Protein AF-A0AAD8TTK8-F1 (afdb_monomer)

Foldseek 3Di:
DVVLCVVCVVVVHDSVVVVVVVPPPDPPPPDPDADDQLDQLDDPVLLVVDDPVLVVVRVVSNVCSVVVNFWDWDWDDCVQVVDTDIQTHGSRQSSCVSVVNDHDLSNVQVVLVVVVVVCVVVVNPVDDGDRSVVVCCVVQPQVLQPDDLPDPSVLVVLVVLLVLQQVQADPVQWGAAQFQVRNSVDIDNDSVVSSVRCSVGTGHPPPRAPVSRDGDDPPPPPPPDDPPPVPPPVPPPDDDDDDDDDDDDDDDDDDDDDDDDPPVVVVVVLVVCLVPPPDPVSNVVSVVVVVQQCDAPGPPPVVRHGPVNVVVVVVVVCVVVVPDD

Solvent-accessible surface area (backbone atoms only — not comparable to full-atom values): 20186 Å² total; per-residue (Å²): 106,72,74,49,47,58,49,16,67,73,72,74,49,52,55,66,58,61,53,56,62,68,66,56,77,67,79,74,72,76,76,75,84,71,90,54,92,72,53,78,67,61,54,74,74,53,54,72,73,46,55,72,68,56,46,49,52,52,52,50,50,49,53,36,36,77,73,68,52,66,57,49,80,46,81,42,59,38,90,76,75,80,43,73,49,72,45,66,39,46,58,65,53,54,32,26,55,72,63,73,71,52,85,52,58,49,57,51,38,52,49,53,50,53,48,52,54,51,31,55,78,70,70,51,78,91,68,85,83,78,59,44,62,57,53,48,48,73,67,39,90,52,60,43,68,81,49,60,69,87,39,64,61,25,53,52,46,53,51,53,52,47,54,45,33,61,76,44,39,44,100,87,50,34,36,60,24,52,18,55,88,40,64,51,77,40,74,40,72,48,67,67,61,46,49,53,38,35,71,72,61,30,56,32,85,92,68,68,64,52,54,92,34,72,41,84,71,87,72,75,74,80,71,74,80,77,79,84,70,83,81,60,78,75,74,80,82,75,88,83,79,92,78,92,81,84,89,82,89,83,89,83,89,81,91,80,84,84,91,74,77,78,50,68,66,57,58,44,50,55,53,49,53,59,66,66,39,91,42,74,66,53,39,53,51,51,52,50,52,60,54,43,45,76,34,59,66,48,95,81,51,87,84,68,51,22,45,47,55,56,50,49,53,50,51,52,50,31,63,77,67,70,56,78,134

Secondary structure (DSSP, 8-state):
-HHHHHHHHHHTS-HHHHHHGGGS-------PPPP-TTS-SS-HHHHHHS-HHHHHHHHHHHHHHHTT--EEEEEEPHHHHTS-EEEEEEHHHHHHHHTTS---HHHHHHHHHHHHHHHHHTT--S-----HHHHHHHHSS-GGGGS-TTSHHHHHHHHHHHHHHHHT--TTS-EE--BTTTTT-SEES-HHHHHHHHHHH-BPTT--S-GGGTPPP------------TTSGGGSSS-------------------S-----HHHHHHHHHHHHH--SHHHHHHHHHHHHHHTSBSSTT-TT--BHHHHHHHHHHHHHHHT---

Sequence (325 aa):
MEAAAALADQVGCTVEELLSARDAVLPIADIAPKFVYGADLVSKEQLHKLPTHMRNLHQWYLDACKENTSYIVADIPEDYYFRKEEIHIEMNELWQLFNLDALDKSLMSCYCLLKIIECRSNKMFNVGFVDPDKVHHDTMSHPWMYGNRCAPAFREGVNSFLLVAEANKSKQGFMCCPCLKCKNEKDYSCSRDIKSHLLRFGFMSSYNVWTKHGEEGVMMEDGDEEEDNDDKYRSMFSECDDTAMEDNEEEGGEERAPDDPVDDDLRRAISDARRDCGTDKERLQFDKMLEDHHKLLYPGCEDGQRKLGSVLELLKWKAEAGVTD

Organism: Lolium multiflorum (NCBI:txid4521)

Radius of gyration: 27.76 Å; Cα contacts (8 Å, |Δi|>4): 246; chains: 1; bounding box: 73×67×56 Å

InterPro domains:
  IPR029480 Transposase-associated domain [PF13963] (144-215)
  IPR038765 Papain-like cysteine peptidase superfamily [SSF54001] (58-136)

pLDDT: mean 72.36, std 18.53, range [29.33, 96.06]

Mean predicted aligned error: 21.22 Å

Structure (mmCIF, N/CA/C/O backbone):
data_AF-A0AAD8TTK8-F1
#
_entry.id   AF-A0AAD8TTK8-F1
#
loop_
_atom_site.group_PDB
_atom_site.id
_atom_site.type_symbol
_atom_site.label_atom_id
_atom_site.label_alt_id
_atom_site.label_comp_id
_atom_site.label_asym_id
_atom_site.label_entity_id
_atom_site.label_seq_id
_atom_site.pdbx_PDB_ins_code
_atom_site.Cartn_x
_atom_site.Cartn_y
_atom_site.Cartn_z
_atom_site.occupancy
_atom_site.B_iso_or_equiv
_atom_site.auth_seq_id
_atom_site.auth_comp_id
_atom_site.auth_asym_id
_atom_site.auth_atom_id
_atom_site.pdbx_PDB_model_num
ATOM 1 N N . MET A 1 1 ? -43.936 -3.466 21.475 1.00 56.38 1 MET A N 1
ATOM 2 C CA . MET A 1 1 ? -44.618 -3.877 22.719 1.00 56.38 1 MET A CA 1
ATOM 3 C C . MET A 1 1 ? -45.247 -5.253 22.537 1.00 56.38 1 MET A C 1
ATOM 5 O O . MET A 1 1 ? -44.715 -6.182 23.115 1.00 56.38 1 MET A O 1
ATOM 9 N N . GLU A 1 2 ? -46.239 -5.442 21.655 1.00 59.81 2 GLU A N 1
ATOM 10 C CA . GLU A 1 2 ? -46.847 -6.772 21.398 1.00 59.81 2 GLU A CA 1
ATOM 11 C C . GLU A 1 2 ? -45.851 -7.853 20.943 1.00 59.81 2 GLU A C 1
ATOM 13 O O . GLU A 1 2 ? -45.833 -8.943 21.504 1.00 59.81 2 GLU A O 1
ATOM 18 N N . ALA A 1 3 ? -44.956 -7.541 19.999 1.00 63.38 3 ALA A N 1
ATOM 19 C CA . ALA A 1 3 ? -43.942 -8.501 19.543 1.00 63.38 3 ALA A CA 1
ATOM 20 C C . ALA A 1 3 ? -42.904 -8.860 20.628 1.00 63.38 3 ALA A C 1
ATOM 22 O O . ALA A 1 3 ? -42.373 -9.964 20.637 1.00 63.38 3 ALA A O 1
ATOM 23 N N . ALA A 1 4 ? -42.632 -7.934 21.555 1.00 56.56 4 ALA A N 1
ATOM 24 C CA . ALA A 1 4 ? -41.705 -8.160 22.663 1.00 56.56 4 ALA A CA 1
ATOM 25 C C . ALA A 1 4 ? -42.352 -9.010 23.768 1.00 56.56 4 ALA A C 1
ATOM 27 O O . ALA A 1 4 ? -41.686 -9.857 24.347 1.00 56.56 4 ALA A O 1
ATOM 28 N N . ALA A 1 5 ? -43.656 -8.829 24.005 1.00 69.88 5 ALA A N 1
ATOM 29 C CA . ALA A 1 5 ? -44.430 -9.641 24.940 1.00 69.88 5 ALA A CA 1
ATOM 30 C C . ALA A 1 5 ? -44.551 -11.100 24.478 1.00 69.88 5 ALA A C 1
ATOM 32 O O . ALA A 1 5 ? -44.356 -12.003 25.280 1.00 69.88 5 ALA A O 1
ATOM 33 N N . ALA A 1 6 ? -44.788 -11.335 23.183 1.00 72.50 6 ALA A N 1
ATOM 34 C CA . ALA A 1 6 ? -44.858 -12.689 22.633 1.00 72.50 6 ALA A CA 1
ATOM 35 C C . ALA A 1 6 ? -43.522 -13.449 22.738 1.00 72.50 6 ALA A C 1
ATOM 37 O O . ALA A 1 6 ? -43.514 -14.645 23.015 1.00 72.50 6 ALA A O 1
ATOM 38 N N . LEU A 1 7 ? -42.395 -12.754 22.540 1.00 68.69 7 LEU A N 1
ATOM 39 C CA . LEU A 1 7 ? -41.061 -13.341 22.673 1.00 68.69 7 LEU A CA 1
ATOM 40 C C . LEU A 1 7 ? -40.701 -13.610 24.145 1.00 68.69 7 LEU A C 1
ATOM 42 O O . LEU A 1 7 ? -40.117 -14.642 24.450 1.00 68.69 7 LEU A O 1
ATOM 46 N N . ALA A 1 8 ? -41.094 -12.716 25.055 1.00 73.62 8 ALA A N 1
ATOM 47 C CA . ALA A 1 8 ? -40.884 -12.869 26.495 1.00 73.62 8 ALA A CA 1
ATOM 48 C C . ALA A 1 8 ? -41.592 -14.109 27.057 1.00 73.62 8 ALA A C 1
ATOM 50 O O . ALA A 1 8 ? -40.981 -14.910 27.764 1.00 73.62 8 ALA A O 1
ATOM 51 N N . ASP A 1 9 ? -42.834 -14.335 26.628 1.00 75.19 9 ASP A N 1
ATOM 52 C CA . ASP A 1 9 ? -43.627 -15.509 27.006 1.00 75.19 9 ASP A CA 1
ATOM 53 C C . ASP A 1 9 ? -43.031 -16.818 26.451 1.00 75.19 9 ASP A C 1
ATOM 55 O O . ASP A 1 9 ? -43.100 -17.868 27.086 1.00 75.19 9 ASP A O 1
ATOM 59 N N . GLN A 1 10 ? -42.382 -16.757 25.282 1.00 74.00 10 GLN A N 1
ATOM 60 C CA . GLN A 1 10 ? -41.709 -17.902 24.660 1.00 74.00 10 GLN A CA 1
ATOM 61 C C . GLN A 1 10 ? -40.414 -18.308 25.374 1.00 74.00 10 GLN A C 1
ATOM 63 O O . GLN A 1 10 ? -40.071 -19.488 25.403 1.00 74.00 10 GLN A O 1
ATOM 68 N N . VAL A 1 11 ? -39.687 -17.329 25.913 1.00 73.62 11 VAL A N 1
ATOM 69 C CA . VAL A 1 11 ? -38.371 -17.517 26.546 1.00 73.62 11 VAL A CA 1
ATOM 70 C C . VAL A 1 11 ? -38.495 -17.614 28.077 1.00 73.62 11 VAL A C 1
ATOM 72 O O . VAL A 1 11 ? -37.524 -17.926 28.762 1.00 73.62 11 VAL A O 1
ATOM 75 N N . GLY A 1 12 ? -39.702 -17.424 28.622 1.00 74.00 12 GLY A N 1
ATOM 76 C CA . GLY A 1 12 ? -39.989 -17.547 30.051 1.00 74.00 12 GLY A CA 1
ATOM 77 C C . GLY A 1 12 ? -39.390 -16.422 30.899 1.00 74.00 12 GLY A C 1
ATOM 78 O O . GLY A 1 12 ? -39.088 -16.647 32.069 1.00 74.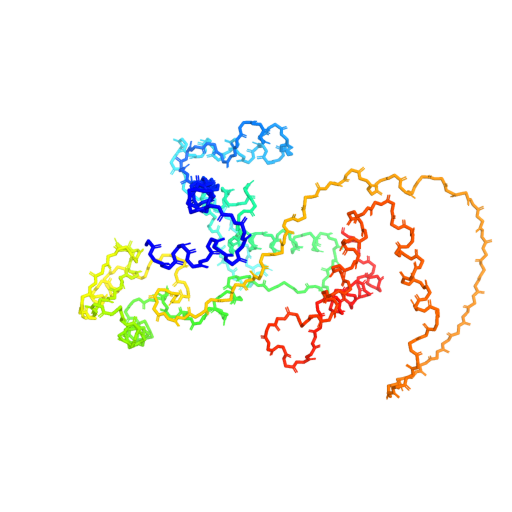00 12 GLY A O 1
ATOM 79 N N . CYS A 1 13 ? -39.197 -15.234 30.321 1.00 72.75 13 CYS A N 1
ATOM 80 C CA . CYS A 1 13 ? -38.693 -14.048 31.015 1.00 72.75 13 CYS A CA 1
ATOM 81 C C . CYS A 1 13 ? -39.684 -12.882 30.908 1.00 72.75 13 CYS A C 1
ATOM 83 O O . CYS A 1 13 ? -40.643 -12.922 30.139 1.00 72.75 13 CYS A O 1
ATOM 85 N N . THR A 1 14 ? -39.487 -11.836 31.705 1.00 78.19 14 THR A N 1
ATOM 86 C CA . THR A 1 14 ? -40.335 -10.637 31.657 1.00 78.19 14 THR A CA 1
ATOM 87 C C . THR A 1 14 ? -39.912 -9.697 30.525 1.00 78.19 14 THR A C 1
ATOM 89 O O . THR A 1 14 ? -38.759 -9.681 30.092 1.00 78.19 14 THR A O 1
ATOM 92 N N . VAL A 1 15 ? -40.842 -8.872 30.028 1.00 71.19 15 VAL A N 1
ATOM 93 C CA . VAL A 1 15 ? -40.545 -7.888 28.967 1.00 71.19 15 VAL A CA 1
ATOM 94 C C . VAL A 1 15 ? -39.500 -6.871 29.438 1.00 71.19 15 VAL A C 1
ATOM 96 O O . VAL A 1 15 ? -38.675 -6.441 28.633 1.00 71.19 15 VAL A O 1
ATOM 99 N N . GLU A 1 16 ? -39.492 -6.515 30.728 1.00 67.06 16 GLU A N 1
ATOM 100 C CA . GLU A 1 16 ? -38.452 -5.657 31.300 1.00 67.06 16 GLU A CA 1
ATOM 101 C C . GLU A 1 16 ? -37.065 -6.321 31.279 1.00 67.06 16 GLU A C 1
ATOM 103 O O . GLU A 1 16 ? -36.099 -5.666 30.891 1.00 67.06 16 GLU A O 1
ATOM 108 N N . GLU A 1 17 ? -36.952 -7.615 31.602 1.00 63.09 17 GLU A N 1
ATOM 109 C CA . GLU A 1 17 ? -35.681 -8.357 31.520 1.00 63.09 17 GLU A CA 1
ATOM 110 C C . GLU A 1 17 ? -35.163 -8.440 30.077 1.00 63.09 17 GLU A C 1
ATOM 112 O O . GLU A 1 17 ? -33.987 -8.179 29.816 1.00 63.09 17 GLU A O 1
ATOM 117 N N . LEU A 1 18 ? -36.051 -8.712 29.120 1.00 63.62 18 LEU A N 1
ATOM 118 C CA . LEU A 1 18 ? -35.726 -8.793 27.692 1.00 63.62 18 LEU A CA 1
ATOM 119 C C . LEU A 1 18 ? -35.228 -7.462 27.118 1.00 63.62 18 LEU A C 1
ATOM 121 O O . LEU A 1 18 ? -34.328 -7.435 26.277 1.00 63.62 18 LEU A O 1
ATOM 125 N N . LEU A 1 19 ? -35.812 -6.351 27.568 1.00 62.97 19 LEU A N 1
ATOM 126 C CA . LEU A 1 19 ? -35.379 -5.013 27.172 1.00 62.97 19 LEU A CA 1
ATOM 127 C C . LEU A 1 19 ? -34.078 -4.617 27.879 1.00 62.97 19 LEU A C 1
ATOM 129 O O . LEU A 1 19 ? -33.204 -4.052 27.230 1.00 62.97 19 LEU A O 1
ATOM 133 N N . SER A 1 20 ? -33.898 -4.997 29.148 1.00 61.81 20 SER A N 1
ATOM 134 C CA . SER A 1 20 ? -32.660 -4.737 29.894 1.00 61.81 20 SER A CA 1
ATOM 135 C C . SER A 1 20 ? -31.440 -5.476 29.325 1.00 61.81 20 SER A C 1
ATOM 137 O O . SER A 1 20 ? -30.336 -4.941 29.345 1.00 61.81 20 SER A O 1
ATOM 139 N N . ALA A 1 21 ? -31.636 -6.662 28.735 1.00 57.50 21 ALA A N 1
ATOM 140 C CA . ALA A 1 21 ? -30.584 -7.410 28.043 1.00 57.50 21 ALA A CA 1
ATOM 141 C C . ALA A 1 21 ? -30.153 -6.757 26.717 1.00 57.50 21 ALA A C 1
ATOM 143 O O . ALA A 1 21 ? -29.041 -6.982 26.245 1.00 57.50 21 ALA A O 1
ATOM 144 N N . ARG A 1 22 ? -31.016 -5.927 26.115 1.00 52.06 22 ARG A N 1
ATOM 145 C CA . ARG A 1 22 ? -30.715 -5.181 24.885 1.00 52.06 22 ARG A CA 1
ATOM 146 C C . ARG A 1 22 ? -29.862 -3.935 25.143 1.00 52.06 22 ARG A C 1
ATOM 148 O O . ARG A 1 22 ? -29.187 -3.476 24.226 1.00 52.06 22 ARG A O 1
ATOM 155 N N . ASP A 1 23 ? -29.873 -3.444 26.381 1.00 44.53 23 A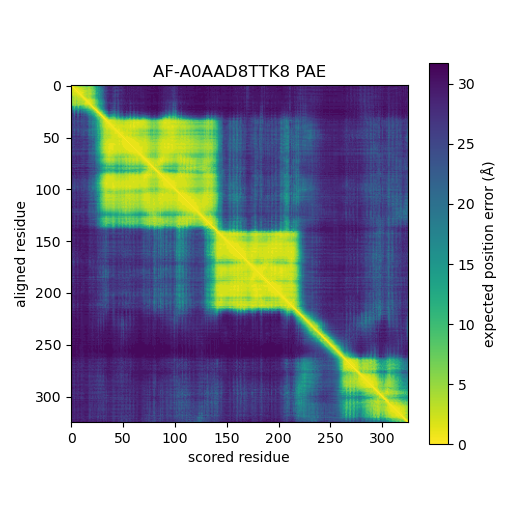SP A N 1
ATOM 156 C CA . ASP A 1 23 ? -29.021 -2.354 26.869 1.00 44.53 23 ASP A CA 1
ATOM 157 C C . ASP A 1 23 ? -27.680 -2.858 27.433 1.00 44.53 23 ASP A C 1
ATOM 159 O O . ASP A 1 23 ? -26.901 -2.074 27.982 1.00 44.53 23 ASP A O 1
ATOM 163 N N . ALA A 1 24 ? -27.365 -4.152 27.274 1.00 46.34 24 ALA A N 1
ATOM 164 C CA . ALA A 1 24 ? -25.996 -4.626 27.402 1.00 46.34 24 ALA A CA 1
ATOM 165 C C . ALA A 1 24 ? -25.164 -3.907 26.336 1.00 46.34 24 ALA A C 1
ATOM 167 O O . ALA A 1 24 ? -25.223 -4.238 25.153 1.00 46.34 24 ALA A O 1
ATOM 168 N N . VAL A 1 25 ? -24.461 -2.862 26.775 1.00 50.50 25 VAL A N 1
ATOM 169 C CA . VAL A 1 25 ? -23.498 -2.076 26.009 1.00 50.50 25 VAL A CA 1
ATOM 170 C C . VAL A 1 25 ? -22.656 -3.051 25.195 1.00 50.50 25 VAL A C 1
ATOM 172 O O . VAL A 1 25 ? -21.794 -3.736 25.744 1.00 50.50 25 VAL A O 1
ATOM 175 N N . LEU A 1 26 ? -22.941 -3.150 23.892 1.00 43.88 26 LEU A N 1
ATOM 176 C CA . LEU A 1 26 ? -22.029 -3.795 22.960 1.00 43.88 26 LEU A CA 1
ATOM 177 C C . LEU A 1 26 ? -20.670 -3.131 23.193 1.00 43.88 26 LEU A C 1
ATOM 179 O O . LEU A 1 26 ? -20.641 -1.894 23.240 1.00 43.88 26 LEU A O 1
ATOM 183 N N . PRO A 1 27 ? -19.578 -3.895 23.380 1.00 41.84 27 PRO A N 1
ATOM 184 C CA . PRO A 1 27 ? -18.254 -3.308 23.455 1.00 41.84 27 PRO A CA 1
ATOM 185 C C . PRO A 1 27 ? -18.110 -2.406 22.237 1.00 41.84 27 PRO A C 1
ATOM 187 O O . PRO A 1 27 ? -18.216 -2.863 21.097 1.00 41.84 27 PRO A O 1
ATOM 190 N N . ILE A 1 28 ? -17.990 -1.103 22.479 1.00 41.22 28 ILE A N 1
ATOM 191 C CA . ILE A 1 28 ? -17.622 -0.170 21.428 1.00 41.22 28 ILE A CA 1
ATOM 192 C C . ILE A 1 28 ? -16.230 -0.643 21.045 1.00 41.22 28 ILE A C 1
ATOM 194 O O . ILE A 1 28 ? -15.324 -0.525 21.864 1.00 41.22 28 ILE A O 1
ATOM 198 N N . ALA A 1 29 ? -16.099 -1.275 19.877 1.00 41.84 29 ALA A N 1
ATOM 199 C CA . ALA A 1 29 ? -14.803 -1.686 19.366 1.00 41.84 29 ALA A CA 1
ATOM 200 C C . ALA A 1 29 ? -13.878 -0.472 19.471 1.00 41.84 29 ALA A C 1
ATOM 202 O O . ALA A 1 29 ? -14.231 0.609 18.979 1.00 41.84 29 ALA A O 1
ATOM 203 N N . ASP A 1 30 ? -12.766 -0.628 20.190 1.00 50.22 30 ASP A N 1
ATOM 204 C CA . ASP A 1 30 ? -11.789 0.438 20.337 1.00 50.22 30 ASP A CA 1
ATOM 205 C C . ASP A 1 30 ? -11.422 0.911 18.931 1.00 50.22 30 ASP A C 1
ATOM 207 O O . ASP A 1 30 ? -11.065 0.120 18.058 1.00 50.22 30 ASP A O 1
ATOM 211 N N . ILE A 1 31 ? -11.616 2.205 18.669 1.00 53.66 31 ILE A N 1
ATOM 212 C CA . ILE A 1 31 ? -11.298 2.782 17.366 1.00 53.66 31 ILE A CA 1
ATOM 213 C C . ILE A 1 31 ? -9.803 2.561 17.165 1.00 53.66 31 ILE A C 1
ATOM 215 O O . ILE A 1 31 ? -9.008 3.162 17.891 1.00 53.66 31 ILE A O 1
ATOM 219 N N . ALA A 1 32 ? -9.444 1.716 16.192 1.00 58.56 32 ALA A N 1
ATOM 220 C CA . ALA A 1 32 ? -8.056 1.465 15.840 1.00 58.56 32 ALA A CA 1
ATOM 221 C C . ALA A 1 32 ? -7.333 2.817 15.693 1.00 58.56 32 ALA A C 1
ATOM 223 O O . ALA A 1 32 ? -7.842 3.713 14.995 1.00 58.56 32 ALA A O 1
ATOM 224 N N . PRO A 1 33 ? -6.215 3.025 16.411 1.00 67.94 33 PRO A N 1
ATOM 225 C CA . PRO A 1 33 ? -5.495 4.284 16.361 1.00 67.94 33 PRO A CA 1
ATOM 226 C C . PRO A 1 33 ? -5.136 4.586 14.907 1.00 67.94 33 PRO A C 1
ATOM 228 O O . PRO A 1 33 ? -4.744 3.705 14.158 1.00 67.94 33 PRO A O 1
ATOM 231 N N . LYS A 1 34 ? -5.325 5.834 14.478 1.00 78.31 34 LYS A N 1
ATOM 232 C CA . LYS A 1 34 ? -4.975 6.252 13.117 1.00 78.31 34 LYS A CA 1
ATOM 233 C C . LYS A 1 34 ? -3.565 6.811 13.107 1.00 78.31 34 LYS A C 1
ATOM 235 O O . LYS A 1 34 ? -3.196 7.535 14.032 1.00 78.31 34 LYS A O 1
ATOM 240 N N . PHE A 1 35 ? -2.826 6.553 12.033 1.00 86.06 35 PHE A N 1
ATOM 241 C CA . PHE A 1 35 ? -1.522 7.167 11.819 1.00 86.06 35 PHE A CA 1
ATOM 242 C C . PHE A 1 35 ? -1.593 8.700 11.903 1.00 86.06 35 PHE A C 1
ATOM 244 O O . PHE A 1 35 ? -2.435 9.349 11.272 1.00 86.06 35 PHE A O 1
ATOM 251 N N . VAL A 1 36 ? -0.667 9.283 12.668 1.00 86.75 36 VAL A N 1
ATOM 252 C CA . VAL A 1 36 ? -0.460 10.729 12.771 1.00 86.75 36 VAL A CA 1
ATOM 253 C C . VAL A 1 36 ? 1.020 11.025 12.551 1.00 86.75 36 VAL A C 1
ATOM 255 O O . VAL A 1 36 ? 1.873 10.611 13.332 1.00 86.75 36 VAL A O 1
ATOM 258 N N . TYR A 1 37 ? 1.320 11.781 11.494 1.00 88.19 37 TYR A N 1
ATOM 259 C CA . TYR A 1 37 ? 2.689 12.159 11.146 1.00 88.19 37 TYR A CA 1
ATOM 260 C C . TYR A 1 37 ? 3.377 12.919 12.291 1.00 88.19 37 TYR A C 1
ATOM 262 O O . TYR A 1 37 ? 2.847 13.909 12.803 1.00 88.19 37 TYR A O 1
ATOM 270 N N . GLY A 1 38 ? 4.573 12.465 12.669 1.00 90.06 38 GLY A N 1
ATOM 271 C CA . GLY A 1 38 ? 5.377 13.029 13.754 1.00 90.06 38 GLY A CA 1
ATOM 272 C C . GLY A 1 38 ? 4.967 12.598 15.167 1.00 90.06 38 GLY A C 1
ATOM 273 O O . GLY A 1 38 ? 5.625 13.010 16.121 1.00 90.06 38 GLY A O 1
ATOM 274 N N . ALA A 1 39 ? 3.916 11.786 15.323 1.00 92.62 39 ALA A N 1
ATOM 275 C CA . ALA A 1 39 ? 3.584 11.130 16.589 1.00 92.62 39 ALA A CA 1
ATOM 276 C C . ALA A 1 39 ? 4.314 9.786 16.720 1.00 92.62 39 ALA A C 1
ATOM 278 O O . ALA A 1 39 ? 4.697 9.213 15.703 1.00 92.62 39 ALA A O 1
ATOM 279 N N . ASP A 1 40 ? 4.478 9.284 17.950 1.00 93.56 40 ASP A N 1
ATOM 280 C CA . ASP A 1 40 ? 5.055 7.958 18.219 1.00 93.56 40 ASP A CA 1
ATOM 281 C C . ASP A 1 40 ? 4.339 6.866 17.400 1.00 93.56 40 ASP A C 1
ATOM 283 O O . ASP A 1 40 ? 3.110 6.872 17.290 1.00 93.56 40 ASP A O 1
ATOM 287 N N . LEU A 1 41 ? 5.100 5.927 16.824 1.00 89.88 41 LEU A N 1
ATOM 288 C CA . LEU A 1 41 ? 4.513 4.873 15.982 1.00 89.88 41 LEU A CA 1
ATOM 289 C C . LEU A 1 41 ? 3.777 3.809 16.806 1.00 89.88 41 LEU A C 1
ATOM 291 O O . LEU A 1 41 ? 2.886 3.147 16.285 1.00 89.88 41 LEU A O 1
ATOM 295 N N . VAL A 1 42 ? 4.150 3.653 18.079 1.00 90.06 42 VAL A N 1
ATOM 296 C CA . VAL A 1 42 ? 3.594 2.675 19.028 1.00 90.06 42 VAL A CA 1
ATOM 297 C C . VAL A 1 42 ? 3.439 3.295 20.412 1.00 90.06 42 VAL A C 1
ATOM 299 O O . VAL A 1 42 ? 4.011 4.350 20.700 1.00 90.06 42 VAL A O 1
ATOM 302 N N . SER A 1 43 ? 2.703 2.628 21.305 1.00 88.06 43 SER A N 1
ATOM 303 C CA . SER A 1 43 ? 2.609 3.064 22.698 1.00 88.06 43 SER A CA 1
ATOM 304 C C . SER A 1 43 ? 3.978 3.033 23.389 1.00 88.06 43 SER A C 1
ATOM 306 O O . SER A 1 43 ? 4.889 2.286 23.017 1.00 88.06 43 SER A O 1
ATOM 308 N N . LYS A 1 44 ? 4.128 3.810 24.466 1.00 88.88 44 LYS A N 1
ATOM 309 C CA . LYS A 1 44 ? 5.358 3.794 25.271 1.00 88.88 44 LYS A CA 1
ATOM 310 C C . LYS A 1 44 ? 5.618 2.423 25.893 1.00 88.88 44 LYS A C 1
ATOM 312 O O . LYS A 1 44 ? 6.776 2.026 25.992 1.00 88.88 44 LYS A O 1
ATOM 317 N N . GLU A 1 45 ? 4.575 1.692 26.296 1.00 88.00 45 GLU A N 1
ATOM 318 C CA . GLU A 1 45 ? 4.751 0.335 26.822 1.00 88.00 45 GLU A CA 1
ATOM 319 C C . GLU A 1 45 ? 5.263 -0.622 25.741 1.00 88.00 45 GLU A C 1
ATOM 321 O O . GLU A 1 45 ? 6.166 -1.419 26.006 1.00 88.00 45 GLU A O 1
ATOM 326 N N . GLN A 1 46 ? 4.728 -0.524 24.521 1.00 86.69 46 GLN A N 1
ATOM 327 C CA . GLN A 1 46 ? 5.169 -1.329 23.380 1.00 86.69 46 GLN A CA 1
ATOM 328 C C . GLN A 1 46 ? 6.607 -0.987 22.979 1.00 86.69 46 GLN A C 1
ATOM 330 O O . GLN A 1 46 ? 7.416 -1.889 22.770 1.00 86.69 46 GLN A O 1
ATOM 335 N N . LEU A 1 47 ? 6.974 0.298 22.979 1.00 89.81 47 LEU A N 1
ATOM 336 C CA . LEU A 1 47 ? 8.321 0.756 22.636 1.00 89.81 47 LEU A CA 1
ATOM 337 C C . LEU A 1 47 ? 9.411 0.091 23.494 1.00 89.81 47 LEU A C 1
ATOM 339 O O . LEU A 1 47 ? 10.494 -0.208 22.995 1.00 89.81 47 LEU A O 1
ATOM 343 N N . HIS A 1 48 ? 9.139 -0.175 24.776 1.00 88.25 48 HIS A N 1
ATOM 344 C CA . HIS A 1 48 ? 10.090 -0.855 25.660 1.00 88.25 48 HIS A CA 1
ATOM 345 C C . HIS A 1 48 ? 10.294 -2.336 25.326 1.00 88.25 48 HIS A C 1
ATOM 347 O O . HIS A 1 48 ? 11.385 -2.853 25.578 1.00 88.25 48 HIS A O 1
ATOM 353 N N . LYS A 1 49 ? 9.278 -2.988 24.753 1.00 89.88 49 LYS A N 1
ATOM 354 C CA . LYS A 1 49 ? 9.317 -4.395 24.332 1.00 89.88 49 LYS A CA 1
ATOM 355 C C . LYS A 1 49 ? 9.992 -4.586 22.972 1.00 89.88 49 LYS A C 1
ATOM 357 O O . LYS A 1 49 ? 10.434 -5.687 22.668 1.00 89.88 49 LYS A O 1
ATOM 362 N N . LEU A 1 50 ? 10.100 -3.527 22.168 1.00 88.88 50 LEU A N 1
ATOM 363 C CA . LEU A 1 50 ? 10.664 -3.619 20.826 1.00 88.88 50 LEU A CA 1
ATOM 364 C C . LEU A 1 50 ? 12.171 -3.947 20.821 1.00 88.88 50 LEU A C 1
ATOM 366 O O . LEU A 1 50 ? 12.933 -3.429 21.653 1.00 88.88 50 LEU A O 1
ATOM 370 N N . PRO A 1 51 ? 12.641 -4.717 19.817 1.00 91.88 51 PRO A N 1
ATOM 371 C CA . PRO A 1 51 ? 14.061 -4.925 19.569 1.00 91.88 51 PRO A CA 1
ATOM 372 C C . PRO A 1 51 ? 14.820 -3.609 19.374 1.00 91.88 51 PRO A C 1
ATOM 374 O O . PRO A 1 51 ? 14.280 -2.599 18.919 1.00 91.88 51 PRO A O 1
ATOM 377 N N . THR A 1 52 ? 16.126 -3.621 19.650 1.00 92.25 52 THR A N 1
ATOM 378 C CA . THR A 1 52 ? 16.977 -2.424 19.531 1.00 92.25 52 THR A CA 1
ATOM 379 C C . THR A 1 52 ? 16.930 -1.794 18.138 1.00 92.25 52 THR A C 1
ATOM 381 O O . THR A 1 52 ? 16.895 -0.573 18.033 1.00 92.25 52 THR A O 1
ATOM 384 N N . HIS A 1 53 ? 16.875 -2.598 17.073 1.00 88.56 53 HIS A N 1
ATOM 385 C CA . HIS A 1 53 ? 16.802 -2.076 15.703 1.00 88.56 53 HIS A CA 1
ATOM 386 C C . HIS A 1 53 ? 15.474 -1.353 15.441 1.00 88.56 53 HIS A C 1
ATOM 388 O O . HIS A 1 53 ? 15.480 -0.257 14.889 1.00 88.56 53 HIS A O 1
ATOM 394 N N . MET A 1 54 ? 14.361 -1.898 15.935 1.00 92.38 54 MET A N 1
ATOM 395 C CA . MET A 1 54 ? 13.043 -1.266 15.833 1.00 92.38 54 MET A CA 1
ATOM 396 C C . MET A 1 54 ? 12.970 0.032 16.644 1.00 92.38 54 MET A C 1
ATOM 398 O O . MET A 1 54 ? 12.451 1.033 16.162 1.00 92.38 54 MET A O 1
ATOM 402 N N . ARG A 1 55 ? 13.574 0.079 17.839 1.00 94.19 55 ARG A N 1
ATOM 403 C CA . ARG A 1 55 ? 13.679 1.330 18.615 1.00 94.19 55 ARG A CA 1
ATOM 404 C C . ARG A 1 55 ? 14.510 2.395 17.900 1.00 94.19 55 ARG A C 1
ATOM 406 O O . ARG A 1 55 ? 14.141 3.567 17.914 1.00 94.19 55 ARG A O 1
ATOM 413 N N . ASN A 1 56 ? 15.601 1.996 17.248 1.00 94.31 56 ASN A N 1
ATOM 414 C CA . ASN A 1 56 ? 16.413 2.913 16.450 1.00 94.31 56 ASN A CA 1
ATOM 415 C C . ASN A 1 56 ? 15.639 3.436 15.236 1.00 94.31 56 ASN A C 1
ATOM 417 O O . ASN A 1 56 ? 15.706 4.629 14.956 1.00 94.31 56 ASN A O 1
ATOM 421 N N . LEU A 1 57 ? 14.880 2.575 14.552 1.00 93.19 57 LEU A N 1
ATOM 422 C CA . LEU A 1 57 ? 14.036 2.973 13.425 1.00 93.19 57 LEU A CA 1
ATOM 423 C C . LEU A 1 57 ? 12.928 3.944 13.861 1.00 93.19 57 LEU A C 1
ATOM 425 O O . LEU A 1 57 ? 12.711 4.958 13.206 1.00 93.19 57 LEU A O 1
ATOM 429 N N . HIS A 1 58 ? 12.292 3.686 15.006 1.00 94.38 58 HIS A N 1
ATOM 430 C CA . HIS A 1 58 ? 11.316 4.593 15.611 1.00 94.38 58 HIS A CA 1
ATOM 431 C C . HIS A 1 58 ? 11.921 5.970 15.909 1.00 94.38 58 HIS A C 1
ATOM 433 O O . HIS A 1 58 ? 11.347 7.004 15.571 1.00 94.38 58 HIS A O 1
ATOM 439 N N . GLN A 1 59 ? 13.102 5.993 16.533 1.00 94.94 59 GLN A N 1
ATOM 440 C CA . GLN A 1 59 ? 13.796 7.238 16.851 1.00 94.94 59 GLN A CA 1
ATOM 441 C C . GLN A 1 59 ? 14.196 7.998 15.582 1.00 94.94 59 GLN A C 1
ATOM 443 O O . GLN A 1 59 ? 13.964 9.202 15.492 1.00 94.94 59 GLN A O 1
ATOM 448 N N . TRP A 1 60 ? 14.729 7.285 14.586 1.00 95.44 60 TRP A N 1
ATOM 449 C CA . TRP A 1 60 ? 15.050 7.850 13.280 1.00 95.44 60 TRP A CA 1
ATOM 450 C C . TRP A 1 60 ? 13.820 8.495 12.636 1.00 95.44 60 TRP A C 1
ATOM 452 O O . TRP A 1 60 ? 13.906 9.629 12.178 1.00 95.44 60 TRP A O 1
ATOM 462 N N . TYR A 1 61 ? 12.666 7.823 12.666 1.00 94.69 61 TYR A N 1
ATOM 463 C CA . TYR A 1 61 ? 11.410 8.354 12.137 1.00 94.69 61 TYR A CA 1
ATOM 464 C C . TYR A 1 61 ? 11.005 9.670 12.823 1.00 94.69 61 TYR A C 1
ATOM 466 O O . TYR A 1 61 ? 10.664 10.640 12.143 1.00 94.69 61 TYR A O 1
ATOM 474 N N . LEU A 1 62 ? 11.087 9.743 14.157 1.00 95.81 62 LEU A N 1
ATOM 475 C CA . LEU A 1 62 ? 10.765 10.968 14.896 1.00 95.81 62 LEU A CA 1
ATOM 476 C C . LEU A 1 62 ? 11.700 12.125 14.531 1.00 95.81 62 LEU A C 1
ATOM 478 O O . LEU A 1 62 ? 11.262 13.273 14.442 1.00 95.81 62 LEU A O 1
ATOM 482 N N . ASP A 1 63 ? 1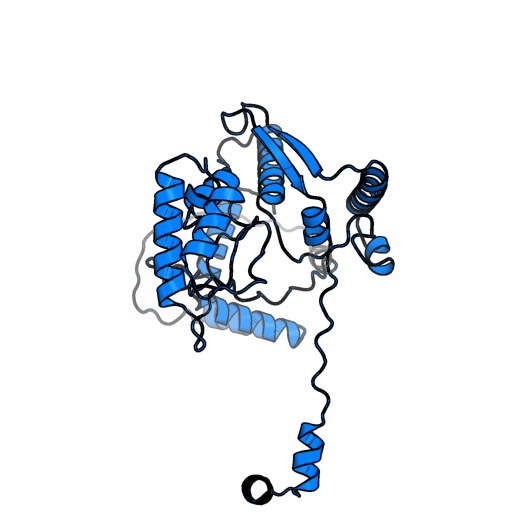2.985 11.841 14.335 1.00 96.06 63 ASP A N 1
ATOM 483 C CA . ASP A 1 63 ? 13.968 12.850 13.950 1.00 96.06 63 ASP A CA 1
ATOM 484 C C . ASP A 1 63 ? 13.776 13.290 12.490 1.00 96.06 63 ASP A C 1
ATOM 486 O O . ASP A 1 63 ? 13.722 14.489 12.215 1.00 96.06 63 ASP A O 1
ATOM 490 N N . ALA A 1 64 ? 13.517 12.349 11.582 1.00 93.25 64 ALA A N 1
ATOM 491 C CA . ALA A 1 64 ? 13.165 12.615 10.190 1.00 93.25 64 ALA A CA 1
ATOM 492 C C . ALA A 1 64 ? 11.896 13.482 10.072 1.00 93.25 64 ALA A C 1
ATOM 494 O O . ALA A 1 64 ? 11.850 14.419 9.270 1.00 93.25 64 ALA A O 1
ATOM 495 N N . CYS A 1 65 ? 10.893 13.247 10.925 1.00 91.75 65 CYS A N 1
ATOM 496 C CA . CYS A 1 65 ? 9.679 14.060 10.962 1.00 91.75 65 CYS A CA 1
ATOM 497 C C . CYS A 1 65 ? 9.957 15.521 11.334 1.00 91.75 65 CYS A C 1
ATOM 499 O O . CYS A 1 65 ? 9.351 16.421 10.746 1.00 91.75 65 CYS A O 1
ATOM 501 N N . LYS A 1 66 ? 10.891 15.776 12.266 1.00 94.31 66 LYS A N 1
ATOM 502 C CA . LYS A 1 66 ? 11.314 17.142 12.640 1.00 94.31 66 LYS A CA 1
ATOM 503 C C . LYS A 1 66 ? 11.986 17.867 11.475 1.00 94.31 66 LYS A C 1
ATOM 505 O O . LYS A 1 66 ? 11.871 19.085 11.364 1.00 94.31 66 LYS A O 1
ATOM 510 N N . GLU A 1 67 ? 12.653 17.119 10.604 1.00 92.75 67 GLU A N 1
ATOM 511 C CA . GLU A 1 67 ? 13.291 17.629 9.389 1.00 92.75 67 GLU A CA 1
ATOM 512 C C . GLU A 1 67 ? 12.319 17.751 8.198 1.00 92.75 67 GLU A C 1
ATOM 514 O O . GLU A 1 67 ? 12.710 18.217 7.130 1.00 92.75 67 GLU A O 1
ATOM 519 N N . ASN A 1 68 ? 11.031 17.434 8.389 1.00 89.19 68 ASN A N 1
ATOM 520 C CA . ASN A 1 68 ? 9.990 17.390 7.351 1.00 89.19 68 ASN A CA 1
ATOM 521 C C . ASN A 1 68 ? 10.242 16.344 6.249 1.00 89.19 68 ASN A C 1
ATOM 523 O O . ASN A 1 68 ? 9.789 16.507 5.112 1.00 89.19 68 ASN A O 1
ATOM 527 N N . THR A 1 69 ? 10.936 15.257 6.582 1.00 86.31 69 THR A N 1
ATOM 528 C CA . THR A 1 69 ? 11.144 14.122 5.679 1.00 86.31 69 THR A CA 1
ATOM 529 C C . THR A 1 69 ? 9.901 13.237 5.651 1.00 86.31 69 THR A C 1
ATOM 531 O O . THR A 1 69 ? 9.488 12.693 6.670 1.00 86.31 69 THR A O 1
ATOM 534 N N . SER A 1 70 ? 9.308 13.070 4.468 1.00 78.19 70 SER A N 1
ATOM 535 C CA . SER A 1 70 ? 8.026 12.367 4.291 1.00 78.19 70 SER A CA 1
ATOM 536 C C . SER A 1 70 ? 8.146 10.924 3.793 1.00 78.19 70 SER A C 1
ATOM 538 O O . SER A 1 70 ? 7.149 10.203 3.806 1.00 78.19 70 SER A O 1
ATOM 540 N N . TYR A 1 71 ? 9.342 10.486 3.389 1.00 84.44 71 TYR A N 1
ATOM 541 C CA . TYR A 1 71 ? 9.588 9.140 2.872 1.00 84.44 71 TYR A CA 1
ATOM 542 C C . TYR A 1 71 ? 11.040 8.691 3.101 1.00 84.44 71 TYR A C 1
ATOM 544 O O . TYR A 1 71 ? 11.951 9.516 3.194 1.00 84.44 71 TYR A O 1
ATOM 552 N N . ILE A 1 72 ? 11.251 7.376 3.181 1.00 87.31 72 ILE A N 1
ATOM 553 C CA . ILE A 1 72 ? 12.568 6.740 3.023 1.00 87.31 72 ILE A CA 1
ATOM 554 C C . ILE A 1 72 ? 12.748 6.424 1.541 1.00 87.31 72 ILE A C 1
ATOM 556 O O . ILE A 1 72 ? 11.825 5.912 0.912 1.00 87.31 72 ILE A O 1
ATOM 560 N N . VAL A 1 73 ? 13.932 6.690 0.990 1.00 85.50 73 VAL A N 1
ATOM 561 C CA . VAL A 1 73 ? 14.296 6.254 -0.365 1.00 85.50 73 VAL A CA 1
ATOM 562 C C . VAL A 1 73 ? 15.274 5.095 -0.267 1.00 85.50 73 VAL A C 1
ATOM 564 O O . VAL A 1 73 ? 16.311 5.218 0.386 1.00 85.50 73 VAL A O 1
ATOM 567 N N . ALA A 1 74 ? 14.956 3.990 -0.932 1.00 84.81 74 ALA A N 1
ATOM 568 C CA . ALA A 1 74 ? 15.889 2.905 -1.183 1.00 84.81 74 ALA A CA 1
ATOM 569 C C . ALA A 1 74 ? 16.214 2.854 -2.680 1.00 84.81 74 ALA A C 1
ATOM 571 O O . ALA A 1 74 ? 15.353 2.556 -3.507 1.00 84.81 74 ALA A O 1
ATOM 572 N N . ASP A 1 75 ? 17.466 3.150 -3.019 1.00 83.69 75 ASP A N 1
ATOM 573 C CA . ASP A 1 75 ? 17.982 3.017 -4.378 1.00 83.69 75 ASP A CA 1
ATOM 574 C C . ASP A 1 75 ? 18.176 1.543 -4.735 1.00 83.69 75 ASP A C 1
ATOM 576 O O . ASP A 1 75 ? 18.886 0.813 -4.036 1.00 83.69 75 ASP A O 1
ATOM 580 N N . ILE A 1 76 ? 17.603 1.117 -5.860 1.00 81.75 76 ILE A N 1
ATOM 581 C CA . ILE A 1 76 ? 17.801 -0.222 -6.404 1.00 81.75 76 ILE A CA 1
ATOM 582 C C . ILE A 1 76 ? 18.833 -0.169 -7.536 1.00 81.75 76 ILE A C 1
ATOM 584 O O . ILE A 1 76 ? 18.588 0.455 -8.578 1.00 81.75 76 ILE A O 1
ATOM 588 N N . PRO A 1 77 ? 19.985 -0.847 -7.384 1.00 79.06 77 PRO A N 1
ATOM 589 C CA . PRO A 1 77 ? 20.926 -1.009 -8.480 1.00 79.06 77 PRO A CA 1
ATOM 590 C C . PRO A 1 77 ? 20.322 -1.824 -9.627 1.00 79.06 77 PRO A C 1
ATOM 592 O O . PRO A 1 77 ? 19.529 -2.741 -9.416 1.00 79.06 77 PRO A O 1
ATOM 595 N N . GLU A 1 78 ? 20.769 -1.538 -10.847 1.00 77.00 78 GLU A N 1
ATOM 596 C CA . GLU A 1 78 ? 20.265 -2.189 -12.061 1.00 77.00 78 GLU A CA 1
ATOM 597 C C . GLU A 1 78 ? 20.388 -3.721 -12.012 1.00 77.00 78 GLU A C 1
ATOM 599 O O . GLU A 1 78 ? 19.516 -4.423 -12.508 1.00 77.00 78 GLU A O 1
ATOM 604 N N . ASP A 1 79 ? 21.395 -4.252 -11.319 1.00 77.62 79 ASP A N 1
ATOM 605 C CA . ASP A 1 79 ? 21.675 -5.689 -11.236 1.00 77.62 79 ASP A CA 1
ATOM 606 C C . ASP A 1 79 ? 20.626 -6.518 -10.472 1.00 77.62 79 ASP A C 1
ATOM 608 O O . ASP A 1 79 ? 20.738 -7.744 -10.440 1.00 77.62 79 ASP A O 1
ATOM 612 N N . TYR A 1 80 ? 19.655 -5.902 -9.791 1.00 76.44 80 TYR A N 1
ATOM 613 C CA . TYR A 1 80 ? 18.647 -6.633 -9.007 1.00 76.44 80 TYR A CA 1
ATOM 614 C C . TYR A 1 80 ? 17.410 -6.964 -9.837 1.00 76.44 80 TYR A C 1
ATOM 616 O O . TYR A 1 80 ? 17.033 -8.130 -9.928 1.00 76.44 80 TYR A O 1
ATOM 624 N N . TYR A 1 81 ? 16.830 -5.957 -10.490 1.00 75.62 81 TYR A N 1
ATOM 625 C CA . TYR A 1 81 ? 15.623 -6.108 -11.311 1.00 75.62 81 TYR A CA 1
ATOM 626 C C . TYR A 1 81 ? 15.854 -5.790 -12.795 1.00 75.62 81 TYR A C 1
ATOM 628 O O . TYR A 1 81 ? 14.898 -5.596 -13.543 1.00 75.62 81 TYR A O 1
ATOM 636 N N . PHE A 1 82 ? 17.117 -5.721 -13.233 1.00 75.88 82 PHE A N 1
ATOM 637 C CA . PHE A 1 82 ? 17.524 -5.321 -14.590 1.00 75.88 82 PHE A CA 1
ATOM 638 C C . PHE A 1 82 ? 17.011 -3.928 -14.989 1.00 75.88 82 PHE A C 1
ATOM 640 O O . PHE A 1 82 ? 16.828 -3.621 -16.167 1.00 75.88 82 PHE A O 1
ATOM 647 N N . ARG A 1 83 ? 16.742 -3.090 -13.983 1.00 72.56 83 ARG A N 1
ATOM 648 C CA . ARG A 1 83 ? 16.286 -1.708 -14.111 1.00 72.56 83 ARG A CA 1
ATOM 649 C C . ARG A 1 83 ? 16.767 -0.904 -12.915 1.00 72.56 83 ARG A C 1
ATOM 651 O O . ARG A 1 83 ? 16.769 -1.406 -11.795 1.00 72.56 83 ARG A O 1
ATOM 658 N N . LYS A 1 84 ? 17.167 0.344 -13.156 1.00 73.50 84 LYS A N 1
ATOM 659 C CA . LYS A 1 84 ? 17.414 1.301 -12.079 1.00 73.50 84 LYS A CA 1
ATOM 660 C C . LYS A 1 84 ? 16.078 1.861 -11.606 1.00 73.50 84 LYS A C 1
ATOM 662 O O . LYS A 1 84 ? 15.317 2.388 -12.417 1.00 73.50 84 LYS A O 1
ATOM 667 N N . GLU A 1 85 ? 15.819 1.765 -10.312 1.00 77.44 85 GLU A N 1
ATOM 668 C CA . GLU A 1 85 ? 14.564 2.203 -9.707 1.00 77.44 85 GLU A CA 1
ATOM 669 C C . GLU A 1 85 ? 14.801 2.670 -8.271 1.00 77.44 85 GLU A C 1
ATOM 671 O O . GLU A 1 85 ? 15.840 2.383 -7.678 1.00 77.44 85 GLU A O 1
ATOM 676 N N . GLU A 1 86 ? 13.846 3.415 -7.729 1.00 81.75 86 GLU A N 1
ATOM 677 C CA . GLU A 1 86 ? 13.845 3.872 -6.345 1.00 81.75 86 GLU A CA 1
ATOM 678 C C . GLU A 1 86 ? 12.558 3.388 -5.679 1.00 81.75 86 GLU A C 1
ATOM 680 O O . GLU A 1 86 ? 11.468 3.571 -6.223 1.00 81.75 86 GLU A O 1
ATOM 685 N N . ILE A 1 87 ? 12.678 2.803 -4.490 1.00 81.81 87 ILE A N 1
ATOM 686 C CA . ILE A 1 87 ? 11.529 2.484 -3.640 1.00 81.81 87 ILE A CA 1
ATOM 687 C C . ILE A 1 87 ? 11.354 3.635 -2.668 1.00 81.81 87 ILE A C 1
ATOM 689 O O . ILE A 1 87 ? 12.277 3.976 -1.927 1.00 81.81 87 ILE A O 1
ATOM 693 N N . HIS A 1 88 ? 10.172 4.240 -2.673 1.00 82.69 88 HIS A N 1
ATOM 694 C CA . HIS A 1 88 ? 9.807 5.289 -1.727 1.00 82.69 88 HIS A CA 1
ATOM 695 C C . HIS A 1 88 ? 8.872 4.674 -0.685 1.00 82.69 88 HIS A C 1
ATOM 697 O O . HIS A 1 88 ? 7.779 4.232 -1.026 1.00 82.69 88 HIS A O 1
ATOM 703 N N . ILE A 1 89 ? 9.315 4.613 0.570 1.00 84.88 89 ILE A N 1
ATOM 704 C CA . ILE A 1 89 ? 8.530 4.089 1.694 1.00 84.88 89 ILE A CA 1
ATOM 705 C C . ILE A 1 89 ? 7.940 5.285 2.436 1.00 84.88 89 ILE A C 1
ATOM 707 O O . ILE A 1 89 ? 8.682 6.077 3.027 1.00 84.88 89 ILE A O 1
ATOM 711 N N . GLU A 1 90 ? 6.619 5.443 2.394 1.00 84.19 90 GLU A N 1
ATOM 712 C CA . GLU A 1 90 ? 5.943 6.520 3.118 1.00 84.19 90 GLU A CA 1
ATOM 713 C C . GLU A 1 90 ? 5.988 6.277 4.632 1.00 84.19 90 GLU A C 1
ATOM 715 O O . GLU A 1 90 ? 5.974 5.144 5.113 1.00 84.19 90 GLU A O 1
ATOM 720 N N . MET A 1 91 ? 5.998 7.354 5.419 1.00 85.38 91 MET A N 1
ATOM 721 C CA . MET A 1 91 ? 6.047 7.246 6.885 1.00 85.38 91 MET A CA 1
ATOM 722 C C . MET A 1 91 ? 4.852 6.490 7.489 1.00 85.38 91 MET A C 1
ATOM 724 O O . MET A 1 91 ? 4.984 5.859 8.535 1.00 85.38 91 MET A O 1
ATOM 728 N N . ASN A 1 92 ? 3.697 6.534 6.822 1.00 86.62 92 ASN A N 1
ATOM 729 C CA . ASN A 1 92 ? 2.507 5.773 7.201 1.00 86.62 92 ASN A CA 1
ATOM 730 C C . ASN A 1 92 ? 2.733 4.251 7.125 1.00 86.62 92 ASN A C 1
ATOM 732 O O . ASN A 1 92 ? 2.139 3.497 7.892 1.00 86.62 92 ASN A O 1
ATOM 736 N N . GLU A 1 93 ? 3.623 3.793 6.246 1.00 87.81 93 GLU A N 1
ATOM 737 C CA . GLU A 1 93 ? 3.930 2.368 6.095 1.00 87.81 93 GLU A CA 1
ATOM 738 C C . GLU A 1 93 ? 4.769 1.858 7.267 1.00 87.81 93 GLU A C 1
ATOM 740 O O . GLU A 1 93 ? 4.599 0.727 7.712 1.00 87.81 93 GLU A O 1
ATOM 745 N N . LEU A 1 94 ? 5.616 2.715 7.852 1.00 88.38 94 LEU A N 1
ATOM 746 C CA . LEU A 1 94 ? 6.305 2.387 9.102 1.00 88.38 94 LEU A CA 1
ATOM 747 C C . LEU A 1 94 ? 5.312 2.221 10.250 1.00 88.38 94 LEU A C 1
ATOM 749 O O . LEU A 1 94 ? 5.474 1.330 11.073 1.00 88.38 94 LEU A O 1
ATOM 753 N N . TRP A 1 95 ? 4.275 3.056 10.314 1.00 88.06 95 TRP A N 1
ATOM 754 C CA . TRP A 1 95 ? 3.250 2.909 11.342 1.00 88.06 95 TRP A CA 1
ATOM 755 C C . TRP A 1 95 ? 2.495 1.585 11.205 1.00 88.06 95 TRP A C 1
ATOM 757 O O . TRP A 1 95 ? 2.363 0.869 12.197 1.00 88.06 95 TRP A O 1
ATOM 767 N N . GLN A 1 96 ? 2.081 1.224 9.988 1.00 82.88 96 GLN A N 1
ATOM 768 C CA . GLN A 1 96 ? 1.425 -0.061 9.728 1.00 82.88 96 GLN A CA 1
ATOM 769 C C . GLN A 1 96 ? 2.343 -1.242 10.076 1.00 82.88 96 GLN A C 1
ATOM 771 O O . GLN A 1 96 ? 1.908 -2.161 10.764 1.00 82.88 96 GLN A O 1
ATOM 776 N N . LEU A 1 97 ? 3.632 -1.170 9.718 1.00 86.12 97 LEU A N 1
ATOM 777 C CA . LEU A 1 97 ? 4.632 -2.186 10.064 1.00 86.12 97 LEU A CA 1
ATOM 778 C C . LEU A 1 97 ? 4.781 -2.370 11.579 1.00 86.12 97 LEU A C 1
ATOM 780 O O . LEU A 1 97 ? 4.864 -3.491 12.068 1.00 86.12 97 LEU A O 1
ATOM 784 N N . PHE A 1 98 ? 4.844 -1.272 12.332 1.00 86.25 98 PHE A N 1
ATOM 785 C CA . PHE A 1 98 ? 5.026 -1.315 13.783 1.00 86.25 98 PHE A CA 1
ATOM 786 C C . PHE A 1 98 ? 3.801 -1.848 14.533 1.00 86.25 98 PHE A C 1
ATOM 788 O O . PHE A 1 98 ? 3.956 -2.383 15.630 1.00 86.25 98 PHE A O 1
ATOM 795 N N . ASN A 1 99 ? 2.609 -1.676 13.963 1.00 83.12 99 ASN A N 1
ATOM 796 C CA . ASN A 1 99 ? 1.350 -2.129 14.551 1.00 83.12 99 ASN A CA 1
ATOM 797 C C . ASN A 1 99 ? 0.843 -3.435 13.927 1.00 83.12 99 ASN A C 1
ATOM 799 O O . ASN A 1 99 ? -0.247 -3.862 14.279 1.00 83.12 99 ASN A O 1
ATOM 803 N N . LEU A 1 100 ? 1.631 -4.058 13.039 1.00 80.00 100 LEU A N 1
ATOM 804 C CA . LEU A 1 100 ? 1.284 -5.293 12.325 1.00 80.00 100 LEU A CA 1
ATOM 805 C C . LEU A 1 100 ? -0.074 -5.217 11.598 1.00 80.00 100 LEU A C 1
ATOM 807 O O . LEU A 1 100 ? -0.734 -6.229 11.409 1.00 80.00 100 LEU A O 1
ATOM 811 N N . ASP A 1 101 ? -0.471 -4.014 11.178 1.00 76.62 101 ASP A N 1
ATOM 812 C CA . ASP A 1 101 ? -1.790 -3.735 10.593 1.00 76.62 101 ASP A CA 1
ATOM 813 C C . ASP A 1 101 ? -1.844 -4.160 9.120 1.00 76.62 101 ASP A C 1
ATOM 815 O O . ASP A 1 101 ? -2.722 -4.897 8.678 1.00 76.62 101 ASP A O 1
ATOM 819 N N . ALA A 1 102 ? -0.856 -3.720 8.342 1.00 75.06 102 ALA A N 1
ATOM 820 C CA . ALA A 1 102 ? -0.747 -4.044 6.930 1.00 75.06 102 ALA A CA 1
ATOM 821 C C . ALA A 1 102 ? 0.698 -3.914 6.442 1.00 75.06 102 ALA A C 1
ATOM 823 O O . ALA A 1 102 ? 1.541 -3.244 7.045 1.00 75.06 102 ALA A O 1
ATOM 824 N N . LEU A 1 103 ? 0.983 -4.581 5.324 1.00 80.12 103 LEU A N 1
ATOM 825 C CA . LEU A 1 103 ? 2.302 -4.595 4.709 1.00 80.12 103 LEU A CA 1
ATOM 826 C C . LEU A 1 103 ? 2.210 -4.105 3.266 1.00 80.12 103 LEU A C 1
ATOM 828 O O . LEU A 1 103 ? 1.661 -4.779 2.395 1.00 80.12 103 LEU A O 1
ATOM 832 N N . ASP A 1 104 ? 2.751 -2.916 3.018 1.00 82.75 104 ASP A N 1
ATOM 833 C CA . ASP A 1 104 ? 2.720 -2.305 1.694 1.00 82.75 104 ASP A CA 1
ATOM 834 C C . ASP A 1 104 ? 3.749 -2.913 0.736 1.00 82.75 104 ASP A C 1
ATOM 836 O O . ASP A 1 104 ? 4.803 -3.433 1.123 1.00 82.75 104 ASP A O 1
ATOM 840 N N . LYS A 1 105 ? 3.458 -2.793 -0.563 1.00 82.38 105 LYS A N 1
ATOM 841 C CA . LYS A 1 105 ? 4.336 -3.264 -1.635 1.00 82.38 105 LYS A CA 1
ATOM 842 C C . LYS A 1 105 ? 5.743 -2.664 -1.558 1.00 82.38 105 LYS A C 1
ATOM 844 O O . LYS A 1 105 ? 6.689 -3.332 -1.972 1.00 82.38 105 LYS A O 1
ATOM 849 N N . SER A 1 106 ? 5.912 -1.444 -1.039 1.00 83.81 106 SER A N 1
ATOM 850 C CA . SER A 1 106 ? 7.226 -0.816 -0.848 1.00 83.81 106 SER A CA 1
ATOM 851 C C . SER A 1 106 ? 8.064 -1.580 0.181 1.00 83.81 106 SER A C 1
ATOM 853 O O . SER A 1 106 ? 9.217 -1.916 -0.094 1.00 83.81 106 SER A O 1
ATOM 855 N N . LEU A 1 107 ? 7.466 -1.960 1.313 1.00 86.38 107 LEU A N 1
ATOM 856 C CA . LEU A 1 107 ? 8.109 -2.768 2.350 1.00 86.38 107 LEU A CA 1
ATOM 857 C C . LEU A 1 107 ? 8.397 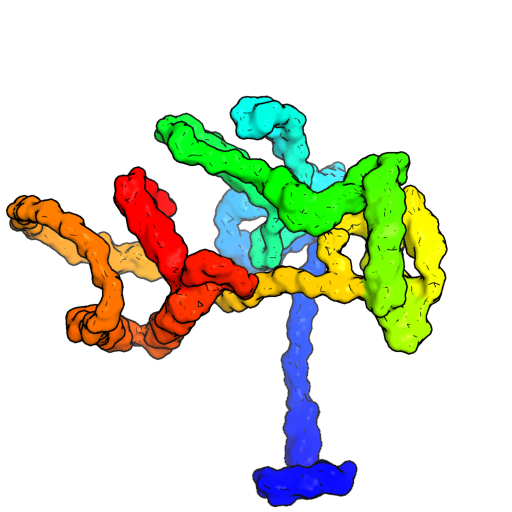-4.190 1.859 1.00 86.38 107 LEU A C 1
ATOM 859 O O . LEU A 1 107 ? 9.503 -4.693 2.065 1.00 86.38 107 LEU A O 1
ATOM 863 N N . MET A 1 108 ? 7.456 -4.802 1.133 1.00 86.25 108 MET A N 1
ATOM 864 C CA . MET A 1 108 ? 7.679 -6.099 0.483 1.00 86.25 108 MET A CA 1
ATOM 865 C C . MET A 1 108 ? 8.834 -6.048 -0.515 1.00 86.25 108 MET A C 1
ATOM 867 O O . MET A 1 108 ? 9.689 -6.931 -0.524 1.00 86.25 108 MET A O 1
ATOM 871 N N . SER A 1 109 ? 8.906 -4.989 -1.322 1.00 86.94 109 SER A N 1
ATOM 872 C CA . SER A 1 109 ? 9.986 -4.801 -2.293 1.00 86.94 109 SER A CA 1
ATOM 873 C C . SER A 1 109 ? 11.340 -4.672 -1.596 1.00 86.94 109 SER A C 1
ATOM 875 O O . SER A 1 109 ? 12.312 -5.295 -2.025 1.00 86.94 109 SER A O 1
ATOM 877 N N . CYS A 1 110 ? 11.409 -3.944 -0.476 1.00 86.44 110 CYS A N 1
ATOM 878 C CA . CYS A 1 110 ? 12.613 -3.869 0.352 1.00 86.44 110 CYS A CA 1
ATOM 879 C C . CYS A 1 110 ? 12.999 -5.220 0.965 1.00 86.44 110 CYS A C 1
ATOM 881 O O . CYS A 1 110 ? 14.183 -5.560 0.984 1.00 86.44 110 CYS A O 1
ATOM 883 N N . TYR A 1 111 ? 12.028 -6.011 1.423 1.00 88.25 111 TYR A N 1
ATOM 884 C CA . TYR A 1 111 ? 12.285 -7.355 1.938 1.00 88.25 111 TYR A CA 1
ATOM 885 C C . TYR A 1 111 ? 12.825 -8.293 0.850 1.00 88.25 111 TYR A C 1
ATOM 887 O O . TYR A 1 111 ? 13.831 -8.970 1.064 1.00 88.25 111 TYR A O 1
ATOM 895 N N . CYS A 1 112 ? 12.227 -8.285 -0.345 1.00 87.75 112 CYS A N 1
ATOM 896 C CA . CYS A 1 112 ? 12.730 -9.049 -1.486 1.00 87.75 112 CYS A CA 1
ATOM 897 C C . CYS A 1 112 ? 14.172 -8.654 -1.828 1.00 87.75 112 CYS A C 1
ATOM 899 O O . CYS A 1 112 ? 15.012 -9.530 -2.017 1.00 87.75 112 CYS A O 1
ATOM 901 N N . LEU A 1 113 ? 14.494 -7.355 -1.832 1.00 87.19 113 LEU A N 1
ATOM 902 C CA . LEU A 1 113 ? 15.868 -6.886 -2.036 1.00 87.19 113 LEU A CA 1
ATOM 903 C C . LEU A 1 113 ? 16.826 -7.401 -0.964 1.00 87.19 113 LEU A C 1
ATOM 905 O O . LEU A 1 113 ? 17.903 -7.894 -1.299 1.00 87.19 113 LEU A O 1
ATOM 909 N N . LEU A 1 114 ? 16.431 -7.329 0.309 1.00 88.56 114 LEU A N 1
ATOM 910 C CA . LEU A 1 114 ? 17.221 -7.857 1.418 1.00 88.56 114 LEU A CA 1
ATOM 911 C C . LEU A 1 114 ? 17.506 -9.354 1.226 1.00 88.56 114 LEU A C 1
ATOM 913 O O . LEU A 1 114 ? 18.653 -9.782 1.358 1.00 88.56 114 LEU A O 1
ATOM 917 N N . LYS A 1 115 ? 16.496 -10.136 0.830 1.00 88.31 115 LYS A N 1
ATOM 918 C CA . LYS A 1 115 ? 16.656 -11.568 0.555 1.00 88.31 115 LYS A CA 1
ATOM 919 C C . LYS A 1 115 ? 17.514 -11.857 -0.672 1.00 88.31 115 LYS A C 1
ATOM 921 O O . LYS A 1 115 ? 18.335 -12.768 -0.617 1.00 88.31 115 LYS A O 1
ATOM 926 N N . ILE A 1 116 ? 17.431 -11.055 -1.736 1.00 86.75 116 ILE A N 1
ATOM 927 C CA . ILE A 1 116 ? 18.356 -11.174 -2.875 1.00 86.75 116 ILE A CA 1
ATOM 928 C C . ILE A 1 116 ? 19.803 -10.960 -2.410 1.00 86.75 116 ILE A C 1
ATOM 930 O O . ILE A 1 116 ? 20.692 -11.723 -2.796 1.00 86.75 116 ILE A O 1
ATOM 934 N N . ILE A 1 117 ? 20.050 -9.935 -1.586 1.00 85.50 117 ILE A N 1
ATOM 935 C CA . ILE A 1 117 ? 21.384 -9.638 -1.043 1.00 85.50 117 ILE A CA 1
ATOM 936 C C . ILE A 1 117 ? 21.893 -10.817 -0.207 1.00 85.50 117 ILE A C 1
ATOM 938 O O . ILE A 1 117 ? 23.021 -11.264 -0.414 1.00 85.50 117 ILE A O 1
ATOM 942 N N . GLU A 1 118 ? 21.053 -11.352 0.679 1.00 88.44 118 GLU A N 1
ATOM 943 C CA . GLU A 1 118 ? 21.370 -12.496 1.537 1.00 88.44 118 GLU A CA 1
ATOM 944 C C . GLU A 1 118 ? 21.679 -13.769 0.726 1.00 88.44 118 GLU A C 1
ATOM 946 O O . GLU A 1 118 ? 22.704 -14.426 0.937 1.00 88.44 118 GLU A O 1
ATOM 951 N N . CYS A 1 119 ? 20.852 -14.100 -0.269 1.00 87.44 119 CYS A N 1
ATOM 952 C CA . CYS A 1 119 ? 21.098 -15.240 -1.152 1.00 87.44 119 CYS A CA 1
ATOM 953 C C . CYS A 1 119 ? 22.414 -15.080 -1.922 1.00 87.44 119 CYS A C 1
ATOM 955 O O . CYS A 1 119 ? 23.197 -16.028 -2.013 1.00 87.44 119 CYS A O 1
ATOM 957 N N . ARG A 1 120 ? 22.707 -13.874 -2.426 1.00 84.88 120 ARG A N 1
ATOM 958 C CA . ARG A 1 120 ? 23.969 -13.583 -3.123 1.00 84.88 120 ARG A CA 1
ATOM 959 C C . ARG A 1 120 ? 25.176 -13.722 -2.200 1.00 84.88 120 ARG A C 1
ATOM 961 O O . ARG A 1 120 ? 26.168 -14.321 -2.617 1.00 84.88 120 ARG A O 1
ATOM 968 N N . SER A 1 121 ? 25.106 -13.228 -0.960 1.00 87.12 121 SER A N 1
ATOM 969 C CA . SER A 1 121 ? 26.202 -13.397 0.006 1.00 87.12 121 SER A CA 1
ATOM 970 C C . SER A 1 121 ? 26.438 -14.865 0.355 1.00 87.12 121 SER A C 1
ATOM 972 O O . SER A 1 121 ? 27.587 -15.282 0.501 1.00 87.12 121 SER A O 1
ATOM 974 N N . ASN A 1 122 ? 25.368 -15.661 0.388 1.00 89.19 122 ASN A N 1
ATOM 975 C CA . ASN A 1 122 ? 25.410 -17.093 0.679 1.00 89.19 122 ASN A CA 1
ATOM 976 C C . ASN A 1 122 ? 25.650 -17.969 -0.567 1.00 89.19 122 ASN A C 1
ATOM 978 O O . ASN A 1 122 ? 25.655 -19.191 -0.459 1.00 89.19 122 ASN A O 1
ATOM 982 N N . LYS A 1 123 ? 25.894 -17.369 -1.745 1.00 88.94 123 LYS A N 1
ATOM 983 C CA . LYS A 1 123 ? 26.130 -18.059 -3.033 1.00 88.94 123 LYS A CA 1
ATOM 984 C C . LYS A 1 123 ? 24.981 -18.982 -3.473 1.00 88.94 123 LYS A C 1
ATOM 986 O O . LYS A 1 123 ? 25.208 -19.988 -4.143 1.00 88.94 123 LYS A O 1
ATOM 991 N N . MET A 1 124 ? 23.751 -18.610 -3.132 1.00 83.06 124 MET A N 1
ATOM 992 C CA . MET A 1 124 ? 22.524 -19.286 -3.548 1.00 83.06 124 MET A CA 1
ATOM 993 C C . MET A 1 124 ? 21.990 -18.630 -4.825 1.00 83.06 124 MET A C 1
ATOM 995 O O . MET A 1 124 ? 21.455 -17.524 -4.780 1.00 83.06 124 MET A O 1
ATOM 999 N N . PHE A 1 125 ? 22.140 -19.302 -5.971 1.00 78.62 125 PHE A N 1
ATOM 1000 C CA . PHE A 1 125 ? 21.762 -18.758 -7.290 1.00 78.62 125 PHE A CA 1
ATOM 1001 C C . PHE A 1 125 ? 20.529 -19.425 -7.910 1.00 78.62 125 PHE A C 1
ATOM 1003 O O . PHE A 1 125 ? 20.057 -19.004 -8.961 1.00 78.62 125 PHE A O 1
ATOM 1010 N N . ASN A 1 126 ? 19.994 -20.450 -7.251 1.00 79.50 126 ASN A N 1
ATOM 1011 C CA . ASN A 1 126 ? 18.890 -21.269 -7.754 1.00 79.50 126 ASN A CA 1
ATOM 1012 C C . ASN A 1 126 ? 17.519 -20.677 -7.376 1.00 79.50 126 ASN A C 1
ATOM 1014 O O . ASN A 1 126 ? 16.492 -21.313 -7.588 1.00 79.50 126 ASN A O 1
ATOM 1018 N N . VAL A 1 127 ? 17.511 -19.486 -6.770 1.00 76.25 127 VAL A N 1
ATOM 1019 C CA . VAL A 1 127 ? 16.324 -18.803 -6.255 1.00 76.25 127 VAL A CA 1
ATOM 1020 C C . VAL A 1 127 ? 16.109 -17.538 -7.076 1.00 76.25 127 VAL A C 1
ATOM 1022 O O . VAL A 1 127 ? 16.973 -16.661 -7.123 1.00 76.25 127 VAL A O 1
ATOM 1025 N N . GLY A 1 128 ? 14.961 -17.463 -7.745 1.00 76.75 128 GLY A N 1
ATOM 1026 C CA . GLY A 1 128 ? 14.506 -16.268 -8.445 1.00 76.75 128 GLY A CA 1
ATOM 1027 C C . GLY A 1 128 ? 13.591 -15.442 -7.549 1.00 76.75 128 GLY A C 1
ATOM 1028 O O . GLY A 1 128 ? 12.728 -15.993 -6.872 1.00 76.75 128 GLY A O 1
ATOM 1029 N N . PHE A 1 129 ? 13.761 -14.124 -7.567 1.00 82.50 129 PHE A N 1
ATOM 1030 C CA . PHE A 1 129 ? 12.874 -13.190 -6.880 1.00 82.50 129 PHE A CA 1
ATOM 1031 C C . PHE A 1 129 ? 12.063 -12.426 -7.918 1.00 82.50 129 PHE A C 1
ATOM 1033 O O . PHE A 1 129 ? 12.609 -11.975 -8.927 1.00 82.50 129 PHE A O 1
ATOM 1040 N N . VAL A 1 130 ? 10.763 -12.290 -7.671 1.00 80.00 130 VAL A N 1
ATOM 1041 C CA . VAL A 1 130 ? 9.871 -11.487 -8.506 1.00 80.00 130 VAL A CA 1
ATOM 1042 C C . VAL A 1 130 ? 9.661 -10.147 -7.822 1.00 80.00 130 VAL A C 1
ATOM 1044 O O . VAL A 1 130 ? 9.450 -10.093 -6.614 1.00 80.00 130 VAL A O 1
ATOM 1047 N N . ASP A 1 131 ? 9.730 -9.076 -8.601 1.00 77.81 131 ASP A N 1
ATOM 1048 C CA . ASP A 1 131 ? 9.481 -7.724 -8.124 1.00 77.81 131 ASP A CA 1
ATOM 1049 C C . ASP A 1 131 ? 8.010 -7.569 -7.682 1.00 77.81 131 ASP A C 1
ATOM 1051 O O . ASP A 1 131 ? 7.111 -7.690 -8.527 1.00 77.81 131 ASP A O 1
ATOM 1055 N N . PRO A 1 132 ? 7.734 -7.295 -6.391 1.00 78.88 132 PRO A N 1
ATOM 1056 C CA . PRO A 1 132 ? 6.371 -7.130 -5.900 1.00 78.88 132 PRO A CA 1
ATOM 1057 C C . PRO A 1 132 ? 5.612 -5.998 -6.588 1.00 78.88 132 PRO A C 1
ATOM 1059 O O . PRO A 1 132 ? 4.395 -6.091 -6.701 1.00 78.88 132 PRO A O 1
ATOM 1062 N N . ASP A 1 133 ? 6.284 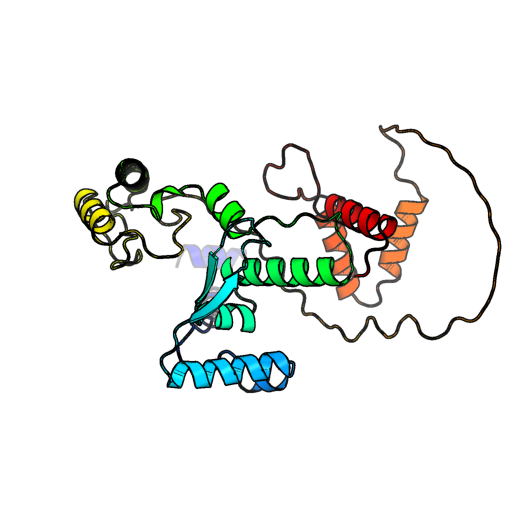-4.959 -7.095 1.00 71.56 133 ASP A N 1
ATOM 1063 C CA . ASP A 1 133 ? 5.621 -3.894 -7.849 1.00 71.56 133 ASP A CA 1
ATOM 1064 C C . ASP A 1 133 ? 5.140 -4.389 -9.219 1.00 71.56 133 ASP A C 1
ATOM 1066 O O . ASP A 1 133 ? 4.054 -4.017 -9.659 1.00 71.56 133 ASP A O 1
ATOM 1070 N N . LYS A 1 134 ? 5.887 -5.296 -9.865 1.00 70.94 134 LYS A N 1
ATOM 1071 C CA . LYS A 1 134 ? 5.442 -5.961 -11.102 1.00 70.94 134 LYS A CA 1
ATOM 1072 C C . LYS A 1 134 ? 4.269 -6.883 -10.845 1.00 70.94 134 LYS A C 1
ATOM 1074 O O . LYS A 1 134 ? 3.265 -6.770 -11.538 1.00 70.94 134 LYS A O 1
ATOM 1079 N N . VAL A 1 135 ? 4.366 -7.732 -9.821 1.00 69.00 135 VAL A N 1
ATOM 1080 C CA . VAL A 1 135 ? 3.249 -8.598 -9.426 1.00 69.00 135 VAL A CA 1
ATOM 1081 C C . VAL A 1 135 ? 2.039 -7.740 -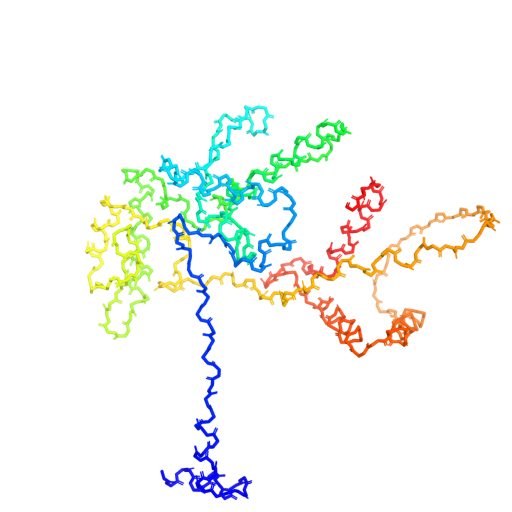9.105 1.00 69.00 135 VAL A C 1
ATOM 1083 O O . VAL A 1 135 ? 0.968 -8.003 -9.628 1.00 69.00 135 VAL A O 1
ATOM 1086 N N . HIS A 1 136 ? 2.199 -6.676 -8.321 1.00 67.88 136 HIS A N 1
ATOM 1087 C CA . HIS A 1 136 ? 1.116 -5.766 -7.980 1.00 67.88 136 HIS A CA 1
ATOM 1088 C C . HIS A 1 136 ? 0.528 -5.091 -9.220 1.00 67.88 136 HIS A C 1
ATOM 1090 O O . HIS A 1 136 ? -0.681 -5.068 -9.378 1.00 67.88 136 HIS A O 1
ATOM 1096 N N . HIS A 1 137 ? 1.346 -4.579 -10.136 1.00 59.09 137 HIS A N 1
ATOM 1097 C CA . HIS A 1 137 ? 0.861 -3.950 -11.361 1.00 59.09 137 HIS A CA 1
ATOM 1098 C C . HIS A 1 137 ? 0.133 -4.941 -12.287 1.00 59.09 137 HIS A C 1
ATOM 1100 O O . HIS A 1 137 ? -0.862 -4.570 -12.908 1.00 59.09 137 HIS A O 1
ATOM 1106 N N . ASP A 1 138 ? 0.596 -6.190 -12.356 1.00 53.41 138 ASP A N 1
ATOM 1107 C CA . ASP A 1 138 ? 0.034 -7.227 -13.228 1.00 53.41 138 ASP A CA 1
ATOM 1108 C C . ASP A 1 138 ? -1.174 -7.948 -12.596 1.00 53.41 138 ASP A C 1
ATOM 1110 O O . ASP A 1 138 ? -2.028 -8.463 -13.315 1.00 53.41 138 ASP A O 1
ATOM 1114 N N . THR A 1 139 ? -1.283 -7.946 -11.262 1.00 52.97 139 THR A N 1
ATOM 1115 C CA . THR A 1 139 ? -2.434 -8.466 -10.492 1.00 52.97 139 THR A CA 1
ATOM 1116 C C . THR A 1 139 ? -3.456 -7.389 -10.142 1.00 52.97 139 THR A C 1
ATOM 1118 O O . THR A 1 139 ? -4.595 -7.706 -9.798 1.00 52.97 139 THR A O 1
ATOM 1121 N N . MET A 1 140 ? -3.098 -6.106 -10.254 1.00 56.50 140 MET A N 1
ATOM 1122 C CA . MET A 1 140 ? -4.058 -5.017 -10.165 1.00 56.50 140 MET A CA 1
ATOM 1123 C C . MET A 1 140 ? -5.039 -5.140 -11.325 1.00 56.50 140 MET A C 1
ATOM 1125 O O . MET A 1 140 ? -4.658 -5.073 -12.488 1.00 56.50 140 MET A O 1
ATOM 1129 N N . SER A 1 141 ? -6.330 -5.225 -11.009 1.00 61.00 141 SER A N 1
ATOM 1130 C CA . SER A 1 141 ? -7.410 -5.285 -12.005 1.00 61.00 141 SER A CA 1
ATOM 1131 C C . SER A 1 141 ? -7.411 -4.076 -12.969 1.00 61.00 141 SER A C 1
ATOM 1133 O O . SER A 1 141 ? -8.031 -4.114 -14.032 1.00 61.00 141 SER A O 1
ATOM 1135 N N . HIS A 1 142 ? -6.688 -2.989 -12.647 1.00 74.69 142 HIS A N 1
ATOM 1136 C CA . HIS A 1 142 ? -6.787 -1.703 -13.348 1.00 74.69 142 HIS A CA 1
ATOM 1137 C C . HIS A 1 142 ? -5.456 -0.914 -13.468 1.00 74.69 142 HIS A C 1
ATOM 1139 O O . HIS A 1 142 ? -5.388 0.242 -13.039 1.00 74.69 142 HIS A O 1
ATOM 1145 N N . PRO A 1 143 ? -4.399 -1.448 -14.113 1.00 73.31 143 PRO A N 1
ATOM 1146 C CA . PRO A 1 143 ? -3.077 -0.799 -14.197 1.00 73.31 143 PRO A CA 1
ATOM 1147 C C . PRO A 1 143 ? -3.102 0.585 -14.872 1.00 73.31 143 PRO A C 1
ATOM 1149 O O . PRO A 1 143 ? -2.272 1.458 -14.617 1.00 73.31 143 PRO A O 1
ATOM 1152 N N . TRP A 1 144 ? -4.106 0.837 -15.711 1.00 86.81 144 TRP A N 1
ATOM 1153 C CA . TRP A 1 144 ? -4.313 2.122 -16.374 1.00 86.81 144 TRP A CA 1
ATOM 1154 C C . TRP A 1 144 ? -4.667 3.268 -15.409 1.00 86.81 144 TRP A C 1
ATOM 1156 O O . TRP A 1 144 ? -4.517 4.425 -15.802 1.00 86.81 144 TRP A O 1
ATOM 1166 N N . MET A 1 145 ? -5.121 2.991 -14.176 1.00 85.62 145 MET A N 1
ATOM 1167 C CA . MET A 1 145 ? -5.598 4.006 -13.217 1.00 85.62 145 MET A CA 1
ATOM 1168 C C . MET A 1 145 ? -4.509 4.973 -12.752 1.00 85.62 145 MET A C 1
ATOM 1170 O O . MET A 1 145 ? -4.807 6.135 -12.468 1.00 85.62 145 MET A O 1
ATOM 1174 N N . TYR A 1 146 ? -3.257 4.519 -12.709 1.00 83.50 146 TYR A N 1
ATOM 1175 C CA . TYR A 1 146 ? -2.114 5.310 -12.238 1.00 83.50 146 TYR A CA 1
ATOM 1176 C C . TYR A 1 146 ? -1.126 5.664 -13.357 1.00 83.50 146 TYR A C 1
ATOM 1178 O O . TYR A 1 146 ? -0.084 6.268 -13.113 1.00 83.50 146 TYR A O 1
ATOM 1186 N N . GLY A 1 147 ? -1.480 5.344 -14.605 1.00 78.56 147 GLY A N 1
ATOM 1187 C CA . GLY A 1 147 ? -0.717 5.721 -15.788 1.00 78.56 147 GLY A CA 1
ATOM 1188 C C . GLY A 1 147 ? -0.888 7.190 -16.198 1.00 78.56 147 GLY A C 1
ATOM 1189 O O . GLY A 1 147 ? -1.555 8.004 -15.555 1.00 78.56 147 GLY A O 1
ATOM 1190 N N . ASN A 1 148 ? -0.292 7.548 -17.338 1.00 79.81 148 ASN A N 1
ATOM 1191 C CA . ASN A 1 148 ? -0.388 8.896 -17.897 1.00 79.81 148 ASN A CA 1
ATOM 1192 C C . ASN A 1 148 ? -1.854 9.279 -18.195 1.00 79.81 148 ASN A C 1
ATOM 1194 O O . ASN A 1 148 ? -2.500 8.677 -19.050 1.00 79.81 148 ASN A O 1
ATOM 1198 N N . ARG A 1 149 ? -2.356 10.347 -17.558 1.00 85.31 149 ARG A N 1
ATOM 1199 C CA . ARG A 1 149 ? -3.753 10.809 -17.697 1.00 85.31 149 ARG A CA 1
ATOM 1200 C C . ARG A 1 149 ? -4.143 11.289 -19.099 1.00 85.31 149 ARG A C 1
ATOM 1202 O O . ARG A 1 149 ? -5.328 11.350 -19.424 1.00 85.31 149 ARG A O 1
ATOM 1209 N N . CYS A 1 150 ? -3.164 11.643 -19.929 1.00 81.19 150 CYS A N 1
ATOM 1210 C CA . CYS A 1 150 ? -3.381 11.998 -21.330 1.00 81.19 150 CYS A CA 1
ATOM 1211 C C . CYS A 1 150 ? -3.446 10.765 -22.243 1.00 81.19 150 CYS A C 1
ATOM 1213 O O . CYS A 1 150 ? -3.869 10.895 -23.393 1.00 81.19 150 CYS A O 1
ATOM 1215 N N . ALA A 1 151 ? -3.039 9.588 -21.755 1.00 87.25 151 ALA A N 1
ATOM 1216 C CA . ALA A 1 151 ? -3.068 8.364 -22.537 1.00 87.25 151 ALA A CA 1
ATOM 1217 C C . ALA A 1 151 ? -4.517 7.908 -22.801 1.00 87.25 151 ALA A C 1
ATOM 1219 O O . ALA A 1 151 ? -5.387 8.069 -21.936 1.00 87.25 151 ALA A O 1
ATOM 1220 N N . PRO A 1 152 ? -4.785 7.297 -23.969 1.00 87.81 152 PRO A N 1
ATOM 1221 C CA . PRO A 1 152 ? -6.086 6.703 -24.271 1.00 87.81 152 PRO A CA 1
ATOM 1222 C C . PRO A 1 152 ? -6.531 5.695 -23.208 1.00 87.81 152 PRO A C 1
ATOM 1224 O O . PRO A 1 152 ? -7.654 5.799 -22.729 1.00 87.81 152 PRO A O 1
ATOM 1227 N N . ALA A 1 153 ? -5.615 4.832 -22.750 1.00 87.44 153 ALA A N 1
ATOM 1228 C CA . ALA A 1 153 ? -5.881 3.814 -21.733 1.00 87.44 153 ALA A CA 1
ATOM 1229 C C . ALA A 1 153 ? -6.472 4.398 -20.438 1.00 87.44 153 ALA A C 1
ATOM 1231 O O . ALA A 1 153 ? -7.459 3.881 -19.925 1.00 87.44 153 ALA A O 1
ATOM 1232 N N . PHE A 1 154 ? -5.939 5.525 -19.947 1.00 89.81 154 PHE A N 1
ATOM 1233 C CA . PHE A 1 154 ? -6.498 6.192 -18.769 1.00 89.81 154 PHE A CA 1
ATOM 1234 C C . PHE A 1 154 ? -7.910 6.723 -19.047 1.00 89.81 154 PHE A C 1
ATOM 1236 O O . PHE A 1 154 ? -8.822 6.549 -18.246 1.00 89.81 154 PHE A O 1
ATOM 1243 N N . ARG A 1 155 ? -8.127 7.368 -20.199 1.00 90.06 155 ARG A N 1
ATOM 1244 C CA . ARG A 1 155 ? -9.428 7.967 -20.547 1.00 90.06 155 ARG A CA 1
ATOM 1245 C C . ARG A 1 155 ? -10.511 6.916 -20.776 1.00 90.06 155 ARG A C 1
ATOM 1247 O O . ARG A 1 155 ? -11.661 7.148 -20.407 1.00 90.06 155 ARG A O 1
ATOM 1254 N N . GLU A 1 156 ? -10.155 5.808 -21.411 1.00 92.38 156 GLU A N 1
ATOM 1255 C CA . GLU A 1 156 ? -11.027 4.659 -21.651 1.00 92.38 156 GLU A CA 1
ATOM 1256 C C . GLU A 1 156 ? -11.339 3.938 -20.347 1.00 92.38 156 GLU A C 1
ATOM 1258 O O . GLU A 1 156 ? -12.512 3.735 -20.039 1.00 92.38 156 GLU A O 1
ATOM 1263 N N . GLY A 1 157 ? -10.323 3.682 -19.527 1.00 91.12 157 GLY A N 1
ATOM 1264 C CA . GLY A 1 157 ? -10.500 3.122 -18.198 1.00 91.12 157 GLY A CA 1
ATOM 1265 C C . GLY A 1 157 ? -11.407 3.975 -17.311 1.00 91.12 157 GLY A C 1
ATOM 1266 O O . GLY A 1 157 ? -12.345 3.452 -16.719 1.00 91.12 157 GLY A O 1
ATOM 1267 N N . VAL A 1 158 ? -11.237 5.305 -17.296 1.00 93.81 158 VAL A N 1
ATOM 1268 C CA . VAL A 1 158 ? -12.148 6.214 -16.573 1.00 93.81 158 VAL A CA 1
ATOM 1269 C C . VAL A 1 158 ? -13.592 6.066 -17.065 1.00 93.81 158 VAL A C 1
ATOM 1271 O O . VAL A 1 158 ? -14.513 6.119 -16.255 1.00 93.81 158 VAL A O 1
ATOM 1274 N N . ASN A 1 159 ? -13.825 5.870 -18.367 1.00 93.06 159 ASN A N 1
ATOM 1275 C CA . ASN A 1 159 ? -15.181 5.611 -18.861 1.00 93.06 159 ASN A CA 1
ATOM 1276 C C . ASN A 1 159 ? -15.704 4.253 -18.383 1.00 93.06 159 ASN A C 1
ATOM 1278 O O . ASN A 1 159 ? -16.861 4.178 -17.984 1.00 93.06 159 ASN A O 1
ATOM 1282 N N . SER A 1 160 ? -14.862 3.217 -18.393 1.00 91.62 160 SER A N 1
ATOM 1283 C CA . SER A 1 160 ? -15.207 1.884 -17.886 1.00 91.62 160 SER A CA 1
ATOM 1284 C C . SER A 1 160 ? -15.592 1.930 -16.407 1.00 91.62 160 SER A C 1
ATOM 1286 O O . SER A 1 160 ? -16.670 1.473 -16.038 1.00 91.62 160 SER A O 1
ATOM 1288 N N . PHE A 1 161 ? -14.774 2.587 -15.580 1.00 93.12 161 PHE A N 1
ATOM 1289 C CA . PHE A 1 161 ? -15.067 2.833 -14.168 1.00 93.12 161 PHE A CA 1
ATOM 1290 C C . PHE A 1 161 ? -16.424 3.520 -13.981 1.00 93.12 161 PHE A C 1
ATOM 1292 O O . PHE A 1 161 ? -17.225 3.099 -13.155 1.00 93.12 161 PHE A O 1
ATOM 1299 N N . LEU A 1 162 ? -16.721 4.561 -14.768 1.00 93.88 162 LEU A N 1
ATOM 1300 C CA . LEU A 1 162 ? -17.990 5.282 -14.645 1.00 93.88 162 LEU A CA 1
ATOM 1301 C C . LEU A 1 162 ? -19.198 4.428 -15.034 1.00 93.88 162 LEU A C 1
ATOM 1303 O O . LEU A 1 162 ? -20.252 4.606 -14.435 1.00 93.88 162 LEU A O 1
ATOM 1307 N N . LEU A 1 163 ? -19.068 3.505 -15.992 1.00 92.12 163 LEU A N 1
ATOM 1308 C CA . LEU A 1 163 ? -20.144 2.563 -16.317 1.00 92.12 163 LEU A CA 1
ATOM 1309 C C . LEU A 1 163 ? -20.458 1.657 -15.121 1.00 92.12 163 LEU A C 1
ATOM 1311 O O . LEU A 1 163 ? -21.626 1.490 -14.771 1.00 92.12 163 LEU A O 1
ATOM 1315 N N . VAL A 1 164 ? -19.423 1.131 -14.462 1.00 89.75 164 VAL A N 1
ATOM 1316 C CA . VAL A 1 164 ? -19.576 0.292 -13.264 1.00 89.75 164 VAL A CA 1
ATOM 1317 C C . VAL A 1 164 ? -20.132 1.101 -12.092 1.00 89.75 164 VAL A C 1
ATOM 1319 O O . VAL A 1 164 ? -21.087 0.674 -11.445 1.00 89.75 164 VAL A O 1
ATOM 1322 N N . ALA A 1 165 ? -19.613 2.308 -11.863 1.00 90.19 165 ALA A N 1
ATOM 1323 C CA . ALA A 1 165 ? -20.116 3.218 -10.840 1.00 90.19 165 ALA A CA 1
ATOM 1324 C C . ALA A 1 165 ? -21.593 3.577 -11.067 1.00 90.19 165 ALA A C 1
ATOM 1326 O O . ALA A 1 165 ? -22.367 3.638 -10.113 1.00 90.19 165 ALA A O 1
ATOM 1327 N N . GLU A 1 166 ? -22.009 3.783 -12.323 1.00 91.06 166 GLU A N 1
ATOM 1328 C CA . GLU A 1 166 ? -23.401 4.096 -12.637 1.00 91.06 166 GLU A CA 1
ATOM 1329 C C . GLU A 1 166 ? -24.347 2.919 -12.410 1.00 91.06 166 GLU A C 1
ATOM 1331 O O . GLU A 1 166 ? -25.468 3.135 -11.941 1.00 91.06 166 GLU A O 1
ATOM 1336 N N . ALA A 1 167 ? -23.900 1.700 -12.709 1.00 89.38 167 ALA A N 1
ATOM 1337 C CA . ALA A 1 167 ? -24.655 0.486 -12.420 1.00 89.38 167 ALA A CA 1
ATOM 1338 C C . ALA A 1 167 ? -24.824 0.263 -10.906 1.00 89.38 167 ALA A C 1
ATOM 1340 O O . ALA A 1 167 ? -25.865 -0.222 -10.470 1.00 89.38 167 ALA A O 1
ATOM 1341 N N . ASN A 1 168 ? -23.838 0.686 -10.111 1.00 87.25 168 ASN A N 1
ATOM 1342 C CA . ASN A 1 168 ? -23.786 0.501 -8.659 1.00 87.25 168 ASN A CA 1
ATOM 1343 C C . ASN A 1 168 ? -24.147 1.768 -7.863 1.00 87.25 168 ASN A C 1
ATOM 1345 O O . ASN A 1 168 ? -23.691 1.964 -6.735 1.00 87.25 168 ASN A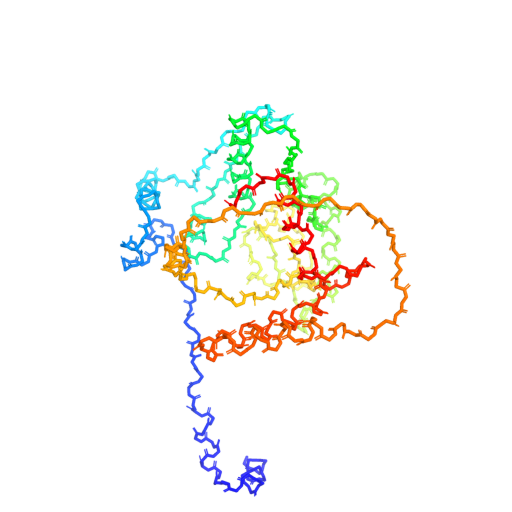 O 1
ATOM 1349 N N . LYS A 1 169 ? -24.983 2.646 -8.432 1.00 89.25 169 LYS A N 1
ATOM 1350 C CA . LYS A 1 169 ? -25.499 3.833 -7.733 1.00 89.25 169 LYS A CA 1
ATOM 1351 C C . LYS A 1 169 ? -26.185 3.459 -6.422 1.00 89.25 169 LYS A C 1
ATOM 1353 O O . LYS A 1 169 ? -26.899 2.460 -6.327 1.00 89.25 169 LYS A O 1
ATOM 1358 N N . SER A 1 170 ? -26.062 4.339 -5.428 1.00 85.25 170 SER A N 1
ATOM 1359 C CA . SER A 1 170 ? -26.864 4.229 -4.211 1.00 85.25 170 SER A CA 1
ATOM 1360 C C . SER A 1 170 ? -28.361 4.278 -4.546 1.00 85.25 170 SER A C 1
ATOM 1362 O O . SER A 1 170 ? -28.771 4.811 -5.579 1.00 85.25 170 SER A O 1
ATOM 1364 N N . LYS A 1 171 ? -29.218 3.802 -3.635 1.00 82.88 171 LYS A N 1
ATOM 1365 C CA . LYS A 1 171 ? -30.688 3.868 -3.802 1.00 82.88 171 LYS A CA 1
ATOM 1366 C C . LYS A 1 171 ? -31.216 5.295 -4.025 1.00 82.88 171 LYS A C 1
ATOM 1368 O O . LYS A 1 171 ? -32.319 5.468 -4.527 1.00 82.88 171 LYS A O 1
ATOM 1373 N N . GLN A 1 172 ? -30.436 6.305 -3.640 1.00 83.38 172 GLN A N 1
ATOM 1374 C CA . GLN A 1 172 ? -30.742 7.725 -3.814 1.00 83.38 172 GLN A CA 1
ATOM 1375 C C . GLN A 1 172 ? -30.187 8.305 -5.133 1.00 83.38 172 GLN A C 1
ATOM 1377 O O . GLN A 1 172 ? -30.394 9.480 -5.415 1.00 83.38 172 GLN A O 1
ATOM 1382 N N . GLY A 1 173 ? -29.503 7.498 -5.951 1.00 88.38 173 GLY A N 1
ATOM 1383 C CA . GLY A 1 173 ? -28.971 7.887 -7.260 1.00 88.38 173 GLY A CA 1
ATOM 1384 C C . GLY A 1 173 ? -27.601 8.569 -7.226 1.00 88.38 173 GLY A C 1
ATOM 1385 O O . GLY A 1 173 ? -27.222 9.200 -8.212 1.00 88.38 173 GLY A O 1
ATOM 1386 N N . PHE A 1 174 ? -26.863 8.454 -6.120 1.00 91.44 174 PHE A N 1
ATOM 1387 C CA . PHE A 1 174 ? -25.545 9.069 -5.948 1.00 91.44 174 PHE A CA 1
ATOM 1388 C C . PHE A 1 174 ? -24.404 8.050 -6.066 1.00 91.44 174 PHE A C 1
ATOM 1390 O O . PHE A 1 174 ? -24.587 6.867 -5.779 1.00 91.44 174 PHE A O 1
ATOM 1397 N N . MET A 1 175 ? -23.229 8.535 -6.468 1.00 92.06 175 MET A N 1
ATOM 1398 C CA . MET A 1 175 ? -21.960 7.803 -6.531 1.00 92.06 175 MET A CA 1
ATOM 1399 C C . MET A 1 175 ? -20.884 8.608 -5.807 1.00 92.06 175 MET A C 1
ATOM 1401 O O . MET A 1 175 ? -20.782 9.821 -6.015 1.00 92.06 175 MET A O 1
ATOM 1405 N N . CYS A 1 176 ? -20.056 7.949 -5.005 1.00 90.75 176 CYS A N 1
ATOM 1406 C CA . CYS A 1 176 ? -18.916 8.604 -4.378 1.00 90.75 176 CYS A CA 1
ATOM 1407 C C . CYS A 1 176 ? -17.804 8.885 -5.405 1.00 90.75 176 CYS A C 1
ATOM 1409 O O . CYS A 1 176 ? -17.665 8.197 -6.412 1.00 90.75 176 CYS A O 1
ATOM 1411 N N . CYS A 1 177 ? -16.999 9.923 -5.179 1.00 94.12 177 CYS A N 1
ATOM 1412 C CA . CYS A 1 177 ? -15.910 10.297 -6.081 1.00 94.12 177 CYS A CA 1
ATOM 1413 C C . CYS A 1 177 ? -14.548 9.817 -5.545 1.00 94.12 177 CYS A C 1
ATOM 1415 O O . CYS A 1 177 ? -14.047 10.416 -4.586 1.00 94.12 177 CYS A O 1
ATOM 1417 N N . PRO A 1 178 ? -13.868 8.856 -6.202 1.00 90.75 178 PRO A N 1
ATOM 1418 C CA . PRO A 1 178 ? -12.565 8.347 -5.757 1.00 90.75 178 PRO A CA 1
ATOM 1419 C C . PRO A 1 178 ? -11.382 9.241 -6.147 1.00 90.75 178 PRO A C 1
ATOM 1421 O O . PRO A 1 178 ? -10.236 8.803 -6.128 1.00 90.75 178 PRO A O 1
ATOM 1424 N N . CYS A 1 179 ? -11.611 10.495 -6.548 1.00 92.56 179 CYS A N 1
ATOM 1425 C CA . CYS A 1 179 ? -10.507 11.372 -6.934 1.00 92.56 179 CYS A CA 1
ATOM 1426 C C . CYS A 1 179 ? -9.652 11.779 -5.727 1.00 92.56 179 CYS A C 1
ATOM 1428 O O . CYS A 1 179 ? -10.146 11.836 -4.600 1.00 92.56 179 CYS A O 1
ATOM 1430 N N . LEU A 1 180 ? -8.407 12.191 -5.976 1.00 85.06 180 LEU A N 1
ATOM 1431 C CA . LEU A 1 180 ? -7.453 12.606 -4.937 1.00 85.06 180 LEU A CA 1
ATOM 1432 C C . LEU A 1 180 ? -8.002 13.656 -3.943 1.00 85.06 180 LEU A C 1
ATOM 1434 O O . LEU A 1 180 ? -7.596 13.696 -2.784 1.00 85.06 180 LEU A O 1
ATOM 1438 N N . LYS A 1 181 ? -8.936 14.511 -4.383 1.00 86.62 181 LYS A N 1
ATOM 1439 C CA . LYS A 1 181 ? -9.567 15.544 -3.542 1.00 86.62 181 LYS A CA 1
ATOM 1440 C C . LYS A 1 181 ? -10.795 15.076 -2.769 1.00 86.62 181 LYS A C 1
ATOM 1442 O O . LYS A 1 181 ? -11.146 15.704 -1.775 1.00 86.62 181 LYS A O 1
ATOM 1447 N N . CYS A 1 182 ? -11.514 14.089 -3.291 1.00 88.38 182 CYS A N 1
ATOM 1448 C CA . CYS A 1 182 ? -12.791 13.649 -2.737 1.00 88.38 182 CYS A CA 1
ATOM 1449 C C . CYS A 1 182 ? -12.655 12.376 -1.911 1.00 88.38 182 CYS A C 1
ATOM 1451 O O . CYS A 1 182 ? -13.448 12.211 -0.998 1.00 88.38 182 CYS A O 1
ATOM 1453 N N . LYS A 1 183 ? -11.679 11.514 -2.219 1.00 85.94 183 LYS A N 1
ATOM 1454 C CA . LYS A 1 183 ? -11.315 10.322 -1.443 1.00 85.94 183 LYS A CA 1
ATOM 1455 C C . LYS A 1 183 ? -12.495 9.407 -1.075 1.00 85.94 183 LYS A C 1
ATOM 1457 O O . LYS A 1 183 ? -12.529 8.852 0.012 1.00 85.94 183 LYS A O 1
ATOM 1462 N N . ASN A 1 184 ? -13.483 9.273 -1.965 1.00 85.75 184 ASN A N 1
ATOM 1463 C CA . ASN A 1 184 ? -14.747 8.559 -1.719 1.00 85.75 184 ASN A CA 1
ATOM 1464 C C . ASN A 1 184 ? -15.632 9.129 -0.592 1.00 85.75 184 ASN A C 1
ATOM 1466 O O . ASN A 1 184 ? -16.622 8.510 -0.223 1.00 85.75 184 ASN A O 1
ATOM 1470 N N . GLU A 1 185 ? -15.336 10.320 -0.077 1.00 84.94 185 GLU A N 1
ATOM 1471 C CA . GLU A 1 185 ? -16.110 10.980 0.986 1.00 84.94 185 GLU A CA 1
ATOM 1472 C C . GLU A 1 185 ? -17.188 11.924 0.435 1.00 84.94 185 GLU A C 1
ATOM 1474 O O . GLU A 1 185 ? -18.017 12.443 1.181 1.00 84.94 185 GLU A O 1
ATOM 1479 N N . LYS A 1 186 ? -17.153 12.210 -0.874 1.00 87.31 186 LYS A N 1
ATOM 1480 C CA . LYS A 1 186 ? -18.090 13.127 -1.534 1.00 87.31 186 LYS A CA 1
ATOM 1481 C C . LYS A 1 186 ? -18.887 12.426 -2.613 1.00 87.31 186 LYS A C 1
ATOM 1483 O O . LYS A 1 186 ? -18.300 11.854 -3.534 1.00 87.31 186 LYS A O 1
ATOM 1488 N N . ASP A 1 187 ? -20.196 12.606 -2.534 1.00 91.19 187 ASP A N 1
ATOM 1489 C CA . ASP A 1 187 ? -21.179 12.007 -3.422 1.00 91.19 187 ASP A CA 1
ATOM 1490 C C . ASP A 1 187 ? -21.633 12.963 -4.527 1.00 91.19 187 ASP A C 1
ATOM 1492 O O . ASP A 1 187 ? -21.810 14.164 -4.316 1.00 91.19 187 ASP A O 1
ATOM 1496 N N . TYR A 1 188 ? -21.846 12.408 -5.717 1.00 92.25 188 TYR A N 1
ATOM 1497 C CA . TYR A 1 188 ? -22.301 13.120 -6.906 1.00 92.25 188 TYR A CA 1
ATOM 1498 C C . TYR A 1 188 ? -23.408 12.325 -7.592 1.00 92.25 188 TYR A C 1
ATOM 1500 O O . TYR A 1 188 ? -23.344 11.103 -7.706 1.00 92.25 188 TYR A O 1
ATOM 1508 N N . SER A 1 189 ? -24.432 13.020 -8.080 1.00 90.06 189 SER A N 1
ATOM 1509 C CA . SER A 1 189 ? -25.529 12.405 -8.841 1.00 90.06 189 SER A CA 1
ATOM 1510 C C . SER A 1 189 ? -25.188 12.211 -10.323 1.00 90.06 189 SER A C 1
ATOM 1512 O O . SER A 1 189 ? -25.840 11.436 -11.024 1.00 90.06 189 SER A O 1
ATOM 1514 N N . CYS A 1 190 ? -24.159 12.906 -10.816 1.00 90.50 190 CYS A N 1
ATOM 1515 C CA . CYS A 1 190 ? -23.793 12.947 -12.225 1.00 90.50 190 CYS A CA 1
ATOM 1516 C C . CYS A 1 190 ? -22.374 12.408 -12.452 1.00 90.50 190 CYS A C 1
ATOM 1518 O O . CYS A 1 190 ? -21.393 12.943 -11.932 1.00 90.50 190 CYS A O 1
ATOM 1520 N N . SER A 1 191 ? -22.246 11.391 -13.309 1.00 92.75 191 SER A N 1
ATOM 1521 C CA . SER A 1 191 ? -20.953 10.803 -13.693 1.00 92.75 191 SER A CA 1
ATOM 1522 C C . SER A 1 191 ? -20.014 11.801 -14.373 1.00 92.75 191 SER A C 1
ATOM 1524 O O . SER A 1 191 ? -18.796 11.657 -14.288 1.00 92.75 191 SER A O 1
ATOM 1526 N N . ARG A 1 192 ? -20.545 12.854 -15.010 1.00 94.12 192 ARG A N 1
ATOM 1527 C CA . ARG A 1 192 ? -19.731 13.909 -15.643 1.00 94.12 192 ARG A CA 1
ATOM 1528 C C . ARG A 1 192 ? -18.884 14.683 -14.634 1.00 94.12 192 ARG A C 1
ATOM 1530 O O . ARG A 1 192 ? -17.762 15.060 -14.975 1.00 94.12 192 ARG A O 1
ATOM 1537 N N . ASP A 1 193 ? -19.389 14.888 -13.420 1.00 92.75 193 ASP A N 1
ATOM 1538 C CA . ASP A 1 193 ? -18.667 15.616 -12.372 1.00 92.75 193 ASP A CA 1
ATOM 1539 C C . ASP A 1 193 ? -17.492 14.776 -11.860 1.00 92.75 193 ASP A C 1
ATOM 1541 O O . ASP A 1 193 ? -16.347 15.239 -11.839 1.00 92.75 193 ASP A O 1
ATOM 1545 N N . ILE A 1 194 ? -17.748 13.492 -11.584 1.00 95.06 194 ILE A N 1
ATOM 1546 C CA . ILE A 1 194 ? -16.714 12.519 -11.206 1.00 95.06 194 ILE A CA 1
ATOM 1547 C C . ILE A 1 194 ? -15.680 12.382 -12.329 1.00 95.06 194 ILE A C 1
ATOM 1549 O O . ILE A 1 194 ? -14.479 12.471 -12.075 1.00 95.06 194 ILE A O 1
ATOM 1553 N N . LYS A 1 195 ? -16.115 12.273 -13.592 1.00 95.88 195 LYS A N 1
ATOM 1554 C CA . LYS A 1 195 ? -15.220 12.226 -14.758 1.00 95.88 195 LYS A CA 1
ATOM 1555 C C . LYS A 1 195 ? -14.282 13.425 -14.804 1.00 95.88 195 LYS A C 1
ATOM 1557 O O . LYS A 1 195 ? -13.077 13.261 -14.987 1.00 95.88 195 LYS A O 1
ATOM 1562 N N . SER A 1 196 ? -14.818 14.634 -14.631 1.00 95.38 196 SER A N 1
ATOM 1563 C CA . SER A 1 196 ? -14.008 15.852 -14.625 1.00 95.38 196 SER A CA 1
ATOM 1564 C C . SER A 1 196 ? -12.983 15.843 -13.492 1.00 95.38 196 SER A C 1
ATOM 1566 O O . SER A 1 196 ? -11.865 16.328 -13.672 1.00 95.38 196 SER A O 1
ATOM 1568 N N . HIS A 1 197 ? -13.347 15.313 -12.326 1.00 95.38 197 HIS A N 1
ATOM 1569 C CA . HIS A 1 197 ? -12.444 15.206 -11.188 1.00 95.38 197 HIS A CA 1
ATOM 1570 C C . HIS A 1 197 ? -11.331 14.184 -11.423 1.00 95.38 197 HIS A C 1
ATOM 1572 O O . HIS A 1 197 ? -10.173 14.497 -11.158 1.00 95.38 197 HIS A O 1
ATOM 1578 N N . LEU A 1 198 ? -11.649 13.015 -11.975 1.00 94.19 198 LEU A N 1
ATOM 1579 C CA . LEU A 1 198 ? -10.665 11.971 -12.267 1.00 94.19 198 LEU A CA 1
ATOM 1580 C C . LEU A 1 198 ? -9.689 12.390 -13.370 1.00 94.19 198 LEU A C 1
ATOM 1582 O O . LEU A 1 198 ? -8.485 12.210 -13.221 1.00 94.19 198 LEU A O 1
ATOM 1586 N N . LEU A 1 199 ? -10.168 13.047 -14.430 1.00 91.50 199 LEU A N 1
ATOM 1587 C CA . LEU A 1 199 ? -9.290 13.570 -15.483 1.00 91.50 199 LEU A CA 1
ATOM 1588 C C . LEU A 1 199 ? -8.351 14.676 -14.972 1.00 91.50 199 LEU A C 1
ATOM 1590 O O . LEU A 1 199 ? -7.218 14.786 -15.438 1.00 91.50 199 LEU A O 1
ATOM 1594 N N . ARG A 1 200 ? -8.808 15.501 -14.019 1.00 90.62 200 ARG A N 1
ATOM 1595 C CA . ARG A 1 200 ? -8.034 16.640 -13.504 1.00 90.62 200 ARG A CA 1
ATOM 1596 C C . ARG A 1 200 ? -7.088 16.269 -12.364 1.00 90.62 200 ARG A C 1
ATOM 1598 O O . ARG A 1 200 ? -5.981 16.797 -12.311 1.00 90.62 200 ARG A O 1
ATOM 1605 N N . PHE A 1 201 ? -7.532 15.421 -11.443 1.00 87.75 201 PHE A N 1
ATOM 1606 C CA . PHE A 1 201 ? -6.821 15.123 -10.197 1.00 87.75 201 PHE A CA 1
ATOM 1607 C C . PHE A 1 201 ? -6.310 13.681 -10.119 1.00 87.75 201 PHE A C 1
ATOM 1609 O O . PHE A 1 201 ? -5.425 13.417 -9.314 1.00 87.75 201 PHE A O 1
ATOM 1616 N N . GLY A 1 202 ? -6.801 12.772 -10.966 1.00 88.69 202 GLY A N 1
ATOM 1617 C CA . GLY A 1 202 ? -6.538 11.338 -10.842 1.00 88.69 202 GLY A CA 1
ATOM 1618 C C . GLY A 1 202 ? -7.324 10.687 -9.704 1.00 88.69 202 GLY A C 1
ATOM 1619 O O . GLY A 1 202 ? -8.068 11.357 -8.977 1.00 88.69 202 GLY A O 1
ATOM 1620 N N . PHE A 1 203 ? -7.156 9.373 -9.575 1.00 89.31 203 PHE A N 1
ATOM 1621 C CA . PHE A 1 203 ? -7.664 8.587 -8.453 1.00 89.31 203 PHE A CA 1
ATOM 1622 C C . PHE A 1 203 ? -6.840 8.849 -7.185 1.00 89.31 203 PHE A C 1
ATOM 1624 O O . PHE A 1 203 ? -5.690 9.284 -7.259 1.00 89.31 203 PHE A O 1
ATOM 1631 N N . MET A 1 204 ? -7.444 8.626 -6.020 1.00 85.44 204 MET A N 1
ATOM 1632 C CA . MET A 1 204 ? -6.721 8.579 -4.751 1.00 85.44 204 MET A CA 1
ATOM 1633 C C . MET A 1 204 ? -5.727 7.405 -4.747 1.00 85.44 204 MET A C 1
ATOM 1635 O O . MET A 1 204 ? -5.934 6.403 -5.440 1.00 85.44 204 MET A O 1
ATOM 1639 N N . SER A 1 205 ? -4.639 7.549 -3.991 1.00 73.50 205 SER A N 1
ATOM 1640 C CA . SER A 1 205 ? -3.658 6.480 -3.805 1.00 73.50 205 SER A CA 1
ATOM 1641 C C . SER A 1 205 ? -4.316 5.237 -3.201 1.00 73.50 205 SER A C 1
ATOM 1643 O O . SER A 1 205 ? -5.288 5.344 -2.449 1.00 73.50 205 SER A O 1
ATOM 1645 N N . SER A 1 206 ? -3.801 4.070 -3.585 1.00 68.31 206 SER A N 1
ATOM 1646 C CA . SER A 1 206 ? -4.174 2.759 -3.033 1.00 68.31 206 SER A CA 1
ATOM 1647 C C . SER A 1 206 ? -5.645 2.348 -3.219 1.00 68.31 206 SER A C 1
ATOM 1649 O O . SER A 1 206 ? -6.110 1.393 -2.604 1.00 68.31 206 SER A O 1
ATOM 1651 N N . TYR A 1 207 ? -6.394 3.021 -4.100 1.00 79.75 207 TYR A N 1
ATOM 1652 C CA . TYR A 1 207 ? -7.765 2.645 -4.463 1.00 79.75 207 TYR A CA 1
ATOM 1653 C C . TYR A 1 207 ? -7.780 1.743 -5.699 1.00 79.75 207 TYR A C 1
ATOM 1655 O O . TYR A 1 207 ? -8.220 2.136 -6.778 1.00 79.75 207 TYR A O 1
ATOM 1663 N N . ASN A 1 208 ? -7.264 0.530 -5.518 1.00 73.50 208 ASN A N 1
ATOM 1664 C CA . ASN A 1 208 ? -7.021 -0.434 -6.597 1.00 73.50 208 ASN A CA 1
ATOM 1665 C C . ASN A 1 208 ? -8.226 -1.347 -6.876 1.00 73.50 208 ASN A C 1
ATOM 1667 O O . ASN A 1 208 ? -8.358 -1.883 -7.976 1.00 73.50 208 ASN A O 1
ATOM 1671 N N . VAL A 1 209 ? -9.106 -1.485 -5.881 1.00 77.94 209 VAL A N 1
ATOM 1672 C CA . VAL A 1 209 ? -10.348 -2.261 -5.944 1.00 77.94 209 VAL A CA 1
ATOM 1673 C C . VAL A 1 209 ? -11.521 -1.314 -5.743 1.00 77.94 209 VAL A C 1
ATOM 1675 O O . VAL A 1 209 ? -11.548 -0.530 -4.787 1.00 77.94 209 VAL A O 1
ATOM 1678 N N . TRP A 1 210 ? -12.513 -1.367 -6.625 1.00 85.56 210 TRP A N 1
ATOM 1679 C CA . TRP A 1 210 ? -13.654 -0.459 -6.608 1.00 85.56 210 TRP A CA 1
ATOM 1680 C C . TRP A 1 210 ? -14.726 -0.890 -5.602 1.00 85.56 210 TRP A C 1
ATOM 1682 O O . TRP A 1 210 ? -15.911 -0.960 -5.921 1.00 85.56 210 TRP A O 1
ATOM 1692 N N . THR A 1 211 ? -14.329 -1.129 -4.352 1.00 80.06 211 THR A N 1
ATOM 1693 C CA . THR A 1 211 ? -15.197 -1.640 -3.273 1.00 80.06 211 THR A CA 1
ATOM 1694 C C . THR A 1 211 ? -16.450 -0.791 -3.053 1.00 80.06 211 THR A C 1
ATOM 1696 O O . THR A 1 211 ? -17.558 -1.296 -2.906 1.00 80.06 211 THR A O 1
ATOM 1699 N N . LYS A 1 212 ? -16.309 0.538 -3.108 1.00 80.81 212 LYS A N 1
ATOM 1700 C CA . LYS A 1 212 ? -17.431 1.496 -3.034 1.00 80.81 212 LYS A CA 1
ATOM 1701 C C . LYS A 1 212 ? -18.317 1.548 -4.288 1.00 80.81 212 LYS A C 1
ATOM 1703 O O . LYS A 1 212 ? -19.345 2.218 -4.263 1.00 80.81 212 LYS A O 1
ATOM 1708 N N . HIS A 1 213 ? -17.929 0.866 -5.360 1.00 84.81 213 HIS A N 1
ATOM 1709 C CA . HIS A 1 213 ? -18.628 0.835 -6.644 1.00 84.81 213 HIS A CA 1
ATOM 1710 C C . HIS A 1 213 ? -18.966 -0.595 -7.095 1.00 84.81 213 HIS A C 1
ATOM 1712 O O . HIS A 1 213 ? -19.248 -0.800 -8.272 1.00 84.81 213 HIS A O 1
ATOM 1718 N N . GLY A 1 214 ? -18.987 -1.558 -6.166 1.00 74.62 214 GLY A N 1
ATOM 1719 C CA . GLY A 1 214 ? -19.525 -2.900 -6.399 1.00 74.62 214 GLY A CA 1
ATOM 1720 C C . GLY A 1 214 ? -18.506 -3.976 -6.769 1.00 74.62 214 GLY A C 1
ATOM 1721 O O . GLY A 1 214 ? -18.925 -5.085 -7.081 1.00 74.62 214 GLY A O 1
ATOM 1722 N N . GLU A 1 215 ? -17.202 -3.691 -6.726 1.00 77.94 215 GLU A N 1
ATOM 1723 C CA . GLU A 1 215 ? -16.193 -4.754 -6.804 1.00 77.94 215 GLU A CA 1
ATOM 1724 C C . GLU A 1 215 ? -16.004 -5.418 -5.444 1.00 77.94 215 GLU A C 1
ATOM 1726 O O . GLU A 1 215 ? -15.766 -4.751 -4.435 1.00 77.94 215 GLU A O 1
ATOM 1731 N N . GLU A 1 216 ? -16.110 -6.741 -5.421 1.00 51.41 216 GLU A N 1
ATOM 1732 C CA . GLU A 1 216 ? -15.865 -7.546 -4.233 1.00 51.41 216 GLU A CA 1
ATOM 1733 C C . GLU A 1 216 ? -14.350 -7.712 -4.067 1.00 51.41 216 GLU A C 1
ATOM 1735 O O . GLU A 1 216 ? -13.661 -8.219 -4.951 1.00 51.41 216 GLU A O 1
ATOM 1740 N N . GLY A 1 217 ? -13.809 -7.188 -2.966 1.00 49.62 217 GLY A N 1
ATOM 1741 C CA . GLY A 1 217 ? -12.401 -7.378 -2.634 1.00 49.62 217 GLY A CA 1
ATOM 1742 C C . GLY A 1 217 ? -12.145 -8.811 -2.182 1.00 49.62 217 GLY A C 1
ATOM 1743 O O . GLY A 1 217 ? -13.015 -9.440 -1.582 1.00 49.62 217 GLY A O 1
ATOM 1744 N N . VAL A 1 218 ? -10.935 -9.315 -2.423 1.00 42.75 218 VAL A N 1
ATOM 1745 C CA . VAL A 1 218 ? -10.473 -10.539 -1.764 1.00 42.75 218 VAL A CA 1
ATOM 1746 C C . VAL A 1 218 ? -10.204 -10.177 -0.306 1.00 42.75 218 VAL A C 1
ATOM 1748 O O . VAL A 1 218 ? -9.170 -9.593 0.012 1.00 42.75 218 VAL A O 1
ATOM 1751 N N . MET A 1 219 ? -11.160 -10.467 0.573 1.00 33.00 219 MET A N 1
ATOM 1752 C CA . MET A 1 219 ? -10.887 -10.524 2.004 1.00 33.00 219 MET A CA 1
ATOM 1753 C C . MET A 1 219 ? -10.060 -11.794 2.208 1.00 33.00 219 MET A C 1
ATOM 1755 O O . MET A 1 219 ? -10.574 -12.897 2.017 1.00 33.00 219 MET A O 1
ATOM 1759 N N . MET A 1 220 ? -8.776 -11.657 2.540 1.00 34.00 220 MET A N 1
ATOM 1760 C CA . MET A 1 220 ? -8.117 -12.732 3.280 1.00 34.00 220 MET A CA 1
ATOM 1761 C C . MET A 1 220 ? -8.974 -12.903 4.542 1.00 34.00 220 MET A C 1
ATOM 1763 O O . MET A 1 220 ? -9.232 -11.907 5.215 1.00 34.00 220 MET A O 1
ATOM 1767 N N . GLU A 1 221 ? -9.511 -14.097 4.813 1.00 33.81 221 GLU A N 1
ATOM 1768 C CA . GLU A 1 221 ? -10.071 -14.356 6.144 1.00 33.81 221 GLU A CA 1
ATOM 1769 C C . GLU A 1 221 ? -8.969 -14.011 7.144 1.00 33.81 221 GLU A C 1
ATOM 1771 O O . GLU A 1 221 ? -7.848 -14.501 6.977 1.00 33.81 221 GLU A O 1
ATOM 1776 N N . ASP A 1 222 ? -9.277 -13.141 8.110 1.00 31.58 222 ASP A N 1
ATOM 1777 C CA . ASP A 1 222 ? -8.390 -12.828 9.223 1.00 31.58 222 ASP A CA 1
ATOM 1778 C C . ASP A 1 222 ? -7.933 -14.167 9.810 1.00 31.58 222 ASP A C 1
ATOM 1780 O O . ASP A 1 222 ? -8.697 -14.899 10.445 1.00 31.58 222 ASP A O 1
ATOM 1784 N N . GLY A 1 223 ? -6.697 -14.556 9.505 1.00 37.53 223 GLY A N 1
ATOM 1785 C CA . GLY A 1 223 ? -6.041 -15.607 10.249 1.00 37.53 223 GLY A CA 1
ATOM 1786 C C . GLY A 1 223 ? -5.870 -15.022 11.630 1.00 37.53 223 GLY A C 1
ATOM 1787 O O . GLY A 1 223 ? -5.040 -14.131 11.773 1.00 37.53 223 GLY A O 1
ATOM 1788 N N . ASP A 1 224 ? -6.717 -15.453 12.573 1.00 35.53 224 ASP A N 1
ATOM 1789 C CA . ASP A 1 224 ? -6.628 -15.089 13.987 1.00 35.53 224 ASP A CA 1
ATOM 1790 C C . ASP A 1 224 ? -5.154 -14.928 14.362 1.00 35.53 224 ASP A C 1
ATOM 1792 O O . ASP A 1 224 ? -4.382 -15.877 14.211 1.00 35.53 224 ASP A O 1
ATOM 1796 N N . GLU A 1 225 ? -4.783 -13.711 14.760 1.00 35.06 225 GLU A N 1
ATOM 1797 C CA . GLU A 1 225 ? -3.428 -13.335 15.141 1.00 35.06 225 GLU A CA 1
ATOM 1798 C C . GLU A 1 225 ? -2.874 -14.390 16.109 1.00 35.06 225 GLU A C 1
ATOM 1800 O O . GLU A 1 225 ? -3.330 -14.526 17.248 1.00 35.06 225 GLU A O 1
ATOM 1805 N N . GLU A 1 226 ? -1.916 -15.187 15.638 1.00 38.34 226 GLU A N 1
ATOM 1806 C CA . GLU A 1 226 ? -1.119 -16.038 16.509 1.00 38.34 226 GLU A CA 1
ATOM 1807 C C . GLU A 1 226 ? -0.314 -15.082 17.400 1.00 38.34 226 GLU A C 1
ATOM 1809 O O . GLU A 1 226 ? 0.593 -14.387 16.941 1.00 38.34 226 GLU A O 1
ATOM 1814 N N . GLU A 1 227 ? -0.681 -14.990 18.680 1.00 33.59 227 GLU A N 1
ATOM 1815 C CA . GLU A 1 227 ? 0.185 -14.397 19.696 1.00 33.59 227 GLU A CA 1
ATOM 1816 C C . GLU A 1 227 ? 1.485 -15.217 19.740 1.00 33.59 227 GLU A C 1
ATOM 1818 O O . GLU A 1 227 ? 1.549 -16.255 20.405 1.00 33.59 227 GLU A O 1
ATOM 1823 N N . ASP A 1 228 ? 2.511 -14.751 19.023 1.00 35.53 228 ASP A N 1
ATOM 1824 C CA . ASP A 1 228 ? 3.876 -15.276 19.063 1.00 35.53 228 ASP A CA 1
ATOM 1825 C C . ASP A 1 228 ? 4.382 -15.278 20.514 1.00 35.53 228 ASP A C 1
ATOM 1827 O O . ASP A 1 228 ? 4.810 -14.261 21.069 1.00 35.53 228 ASP A O 1
ATOM 1831 N N . ASN A 1 229 ? 4.332 -16.446 21.154 1.00 34.56 229 ASN A N 1
ATOM 1832 C CA . ASN A 1 229 ? 5.058 -16.714 22.386 1.00 34.56 229 ASN A CA 1
ATOM 1833 C C . ASN A 1 229 ? 6.280 -17.570 22.047 1.00 34.56 229 ASN A C 1
ATOM 1835 O O . ASN A 1 229 ? 6.296 -18.789 22.231 1.00 34.56 229 ASN A O 1
ATOM 1839 N N . ASP A 1 230 ? 7.297 -16.884 21.537 1.00 40.09 230 ASP A N 1
ATOM 1840 C CA . ASP A 1 230 ? 8.567 -17.411 21.023 1.00 40.09 230 ASP A CA 1
ATOM 1841 C C . ASP A 1 230 ? 9.462 -18.066 22.114 1.00 40.09 230 ASP A C 1
ATOM 1843 O O . ASP A 1 230 ? 10.542 -18.593 21.851 1.00 40.09 230 ASP A O 1
ATOM 1847 N N . ASP A 1 231 ? 9.011 -18.102 23.375 1.00 41.28 231 ASP A N 1
ATOM 1848 C CA . ASP A 1 231 ? 9.820 -18.546 24.518 1.00 41.28 231 ASP A CA 1
ATOM 1849 C C . ASP A 1 231 ? 9.739 -20.055 24.841 1.00 41.28 231 ASP A C 1
ATOM 1851 O O . ASP A 1 231 ? 10.402 -20.516 25.776 1.00 41.28 231 ASP A O 1
ATOM 1855 N N . LYS A 1 232 ? 8.976 -20.876 24.098 1.00 39.72 232 LYS A N 1
ATOM 1856 C CA . LYS A 1 232 ? 8.807 -22.312 24.443 1.00 39.72 232 LYS A CA 1
ATOM 1857 C C . LYS A 1 232 ? 9.566 -23.304 23.555 1.00 39.72 232 LYS A C 1
ATOM 1859 O O . LYS A 1 232 ? 9.810 -24.429 23.995 1.00 39.72 232 LYS A O 1
ATOM 1864 N N . TYR A 1 233 ? 10.023 -22.910 22.364 1.00 36.91 233 TYR A N 1
ATOM 1865 C CA . TYR A 1 233 ? 10.678 -23.844 21.432 1.00 36.91 233 TYR A CA 1
ATOM 1866 C C . TYR A 1 233 ? 12.131 -24.191 21.816 1.00 36.91 233 TYR A C 1
ATOM 1868 O O . TYR A 1 233 ? 12.676 -25.209 21.398 1.00 36.91 233 TYR A O 1
ATOM 1876 N N . ARG A 1 234 ? 12.760 -23.410 22.706 1.00 37.09 234 ARG A N 1
ATOM 1877 C CA . ARG A 1 234 ? 14.133 -23.670 23.178 1.00 37.09 234 ARG A CA 1
ATOM 1878 C C . ARG A 1 234 ? 14.236 -24.770 24.246 1.00 37.09 234 ARG A C 1
ATOM 1880 O O . ARG A 1 234 ? 15.335 -25.245 24.517 1.00 37.09 234 ARG A O 1
ATOM 1887 N N . SER A 1 235 ? 13.128 -25.184 24.866 1.00 41.03 235 SER A N 1
ATOM 1888 C CA . SER A 1 235 ? 13.170 -26.055 26.053 1.00 41.03 235 SER A CA 1
ATOM 1889 C C . SER A 1 235 ? 13.040 -27.557 25.761 1.00 41.03 235 SER A C 1
ATOM 1891 O O . SER A 1 235 ? 13.140 -28.343 26.702 1.00 41.03 235 SER A O 1
ATOM 1893 N N . MET A 1 236 ? 12.821 -27.974 24.507 1.00 33.84 236 MET A N 1
ATOM 1894 C CA . MET A 1 236 ? 12.571 -29.387 24.165 1.00 33.84 236 MET A CA 1
ATOM 1895 C C . MET A 1 236 ? 13.791 -30.136 23.593 1.00 33.84 236 MET A C 1
ATOM 1897 O O . MET A 1 236 ? 13.717 -31.342 23.399 1.00 33.84 236 MET A O 1
ATOM 1901 N N . PHE A 1 237 ? 14.923 -29.452 23.377 1.00 31.66 237 PHE A N 1
ATOM 1902 C CA . PHE A 1 237 ? 16.165 -30.037 22.841 1.00 31.66 237 PHE A CA 1
ATOM 1903 C C . PHE A 1 237 ? 17.387 -29.777 23.737 1.00 31.66 237 PHE A C 1
ATOM 1905 O O . PHE A 1 237 ? 18.459 -29.390 23.276 1.00 31.66 237 PHE A O 1
ATOM 1912 N N . SER A 1 238 ? 17.242 -30.006 25.042 1.00 43.09 238 SER A N 1
ATOM 1913 C CA . SER A 1 238 ? 18.399 -30.182 25.922 1.00 43.09 238 SER A CA 1
ATOM 1914 C C . SER A 1 238 ? 18.286 -31.528 26.623 1.00 43.09 238 SER A C 1
ATOM 1916 O O . SER A 1 238 ? 17.366 -31.734 27.405 1.00 43.09 238 SER A O 1
ATOM 1918 N N . GLU A 1 239 ? 19.273 -32.380 26.336 1.00 43.47 239 GLU A N 1
ATOM 1919 C CA . GLU A 1 239 ? 19.570 -33.685 26.942 1.00 43.47 239 GLU A CA 1
ATOM 1920 C C . GLU A 1 239 ? 18.788 -34.893 26.394 1.00 43.47 239 GLU A C 1
ATOM 1922 O O . GLU A 1 239 ? 17.875 -35.422 27.022 1.00 43.47 239 GLU A O 1
ATOM 1927 N N . CYS A 1 240 ? 19.258 -35.439 25.268 1.00 31.61 240 CYS A N 1
ATOM 1928 C CA . CYS A 1 240 ? 19.416 -36.889 25.182 1.00 31.61 240 CYS A CA 1
ATOM 1929 C C . CYS A 1 240 ? 20.759 -37.241 24.536 1.00 31.61 240 CYS A C 1
ATOM 1931 O O . CYS A 1 240 ? 21.241 -36.587 23.613 1.00 31.61 240 CYS A O 1
ATOM 1933 N N . ASP A 1 241 ? 21.378 -38.207 25.190 1.00 30.59 241 ASP A N 1
ATOM 1934 C CA . ASP A 1 241 ? 22.745 -38.672 25.086 1.00 30.59 241 ASP A CA 1
ATOM 1935 C C . ASP A 1 241 ? 22.927 -39.617 23.890 1.00 30.59 241 ASP A C 1
ATOM 1937 O O . ASP A 1 241 ? 21.973 -40.158 23.331 1.00 30.59 241 ASP A O 1
ATOM 1941 N N . ASP A 1 242 ? 24.191 -39.788 23.544 1.00 36.94 242 ASP A N 1
ATOM 1942 C CA . ASP A 1 242 ? 24.789 -40.623 22.511 1.00 36.94 242 ASP A CA 1
ATOM 1943 C C . ASP A 1 242 ? 24.144 -42.023 22.374 1.00 36.94 242 ASP A C 1
ATOM 1945 O O . ASP A 1 242 ? 24.036 -42.767 23.347 1.00 36.94 242 ASP A O 1
ATOM 1949 N N . THR A 1 243 ? 23.739 -42.426 21.163 1.00 31.38 243 THR A N 1
ATOM 1950 C CA . THR A 1 243 ? 23.797 -43.834 20.714 1.00 31.38 243 THR A CA 1
ATOM 1951 C C . THR A 1 243 ? 23.608 -43.948 19.198 1.00 31.38 243 THR A C 1
ATOM 1953 O O . THR A 1 243 ? 22.551 -43.659 18.645 1.00 31.38 243 THR A O 1
ATOM 1956 N N . ALA A 1 244 ? 24.662 -44.413 18.531 1.00 39.03 244 ALA A N 1
ATOM 1957 C CA . ALA A 1 244 ? 24.666 -44.861 17.143 1.00 39.03 244 ALA A CA 1
ATOM 1958 C C . ALA A 1 244 ? 23.787 -46.107 16.925 1.00 39.03 244 ALA A C 1
ATOM 1960 O O . ALA A 1 244 ? 23.842 -46.998 17.766 1.00 39.03 244 ALA A O 1
ATOM 1961 N N . MET A 1 245 ? 23.085 -46.184 15.785 1.00 36.09 245 MET A N 1
ATOM 1962 C CA . MET A 1 245 ? 22.798 -47.386 14.964 1.00 36.09 245 MET A CA 1
ATOM 1963 C C . MET A 1 245 ? 22.324 -46.887 13.580 1.00 36.09 245 MET A C 1
ATOM 1965 O O . MET A 1 245 ? 21.407 -46.077 13.516 1.00 36.09 245 MET A O 1
ATOM 1969 N N . GLU A 1 246 ? 23.104 -47.055 12.512 1.00 34.38 246 GLU A N 1
ATOM 1970 C CA . GLU A 1 246 ? 23.209 -48.205 11.586 1.00 34.38 246 GLU A CA 1
ATOM 1971 C C . GLU A 1 246 ? 22.235 -48.109 10.393 1.00 34.38 246 GLU A C 1
ATOM 1973 O O . GLU A 1 246 ? 21.022 -47.995 10.556 1.00 34.38 246 GLU A O 1
ATOM 1978 N N . ASP A 1 247 ? 22.833 -48.109 9.198 1.00 36.91 247 ASP A N 1
ATOM 1979 C CA . ASP A 1 247 ? 22.222 -48.003 7.874 1.00 36.91 247 ASP A CA 1
ATOM 1980 C C . ASP A 1 247 ? 21.173 -49.091 7.604 1.00 36.91 247 ASP A C 1
ATOM 1982 O O . ASP A 1 247 ? 21.366 -50.255 7.960 1.00 36.91 247 ASP A O 1
ATOM 1986 N N . ASN A 1 248 ? 20.130 -48.747 6.842 1.00 36.56 248 ASN A N 1
ATOM 1987 C CA . ASN A 1 248 ? 19.611 -49.672 5.839 1.00 36.56 248 ASN A CA 1
ATOM 1988 C C . ASN A 1 248 ? 18.889 -48.925 4.708 1.00 36.56 248 ASN A C 1
ATOM 1990 O O . ASN A 1 248 ? 17.969 -48.140 4.937 1.00 36.56 248 ASN A O 1
ATOM 1994 N N . GLU A 1 249 ? 19.349 -49.192 3.491 1.00 41.25 249 GLU A N 1
ATOM 1995 C CA . GLU A 1 249 ? 18.771 -48.780 2.215 1.00 41.25 249 GLU A CA 1
ATOM 1996 C C . GLU A 1 249 ? 17.507 -49.609 1.912 1.00 41.25 249 GLU A C 1
ATOM 1998 O O . GLU A 1 249 ? 17.505 -50.809 2.171 1.00 41.25 249 GLU A O 1
ATOM 2003 N N . GLU A 1 250 ? 16.480 -49.015 1.293 1.00 34.50 250 GLU A N 1
ATOM 2004 C CA . GLU A 1 250 ? 15.820 -49.625 0.124 1.00 34.50 250 GLU A CA 1
ATOM 2005 C C . GLU A 1 250 ? 14.923 -48.619 -0.623 1.00 34.50 250 GLU A C 1
ATOM 2007 O O . GLU A 1 250 ? 14.072 -47.938 -0.050 1.00 34.50 250 GLU A O 1
ATOM 2012 N N . GLU A 1 251 ? 15.162 -48.535 -1.934 1.00 36.81 251 GLU A N 1
ATOM 2013 C CA . GLU A 1 251 ? 14.355 -47.848 -2.943 1.00 36.81 251 GLU A CA 1
ATOM 2014 C C . GLU A 1 251 ? 13.018 -48.568 -3.196 1.00 36.81 251 GLU A C 1
ATOM 2016 O O . GLU A 1 251 ? 12.929 -49.791 -3.108 1.00 36.81 251 GLU A O 1
ATOM 2021 N N . GLY A 1 252 ? 12.008 -47.834 -3.674 1.00 29.33 252 GLY A N 1
ATOM 2022 C CA . GLY A 1 252 ? 10.859 -48.443 -4.350 1.00 29.33 252 GLY A CA 1
ATOM 2023 C C . GLY A 1 252 ? 9.703 -47.477 -4.584 1.00 29.33 252 GLY A C 1
ATOM 2024 O O . GLY A 1 252 ? 8.947 -47.177 -3.667 1.00 29.33 252 GLY A O 1
ATOM 2025 N N . GLY A 1 253 ? 9.558 -46.990 -5.818 1.00 31.61 253 GLY A N 1
ATOM 2026 C CA . GLY A 1 253 ? 8.400 -46.204 -6.246 1.00 31.61 253 GLY A CA 1
ATOM 2027 C C . GLY A 1 253 ? 7.151 -47.052 -6.515 1.00 31.61 253 GLY A C 1
ATOM 2028 O O . GLY A 1 253 ? 7.255 -48.226 -6.848 1.00 31.61 253 GLY A O 1
ATOM 2029 N N . GLU A 1 254 ? 5.973 -46.441 -6.385 1.00 34.25 254 GLU A N 1
ATOM 2030 C CA . GLU A 1 254 ? 4.992 -46.207 -7.462 1.00 34.25 254 GLU A CA 1
ATOM 2031 C C . GLU A 1 254 ? 3.641 -45.754 -6.879 1.00 34.25 254 GLU A C 1
ATOM 2033 O O . GLU A 1 254 ? 3.174 -46.227 -5.846 1.00 34.25 254 GLU A O 1
ATOM 2038 N N . GLU A 1 255 ? 3.018 -44.812 -7.587 1.00 42.78 255 GLU A N 1
ATOM 2039 C CA . GLU A 1 255 ? 1.690 -44.253 -7.344 1.00 42.78 255 GLU A CA 1
ATOM 2040 C C . GLU A 1 255 ? 0.581 -45.318 -7.369 1.00 42.78 255 GLU A C 1
ATOM 2042 O O . GLU A 1 255 ? 0.554 -46.164 -8.265 1.00 42.78 255 GLU A O 1
ATOM 2047 N N . ARG A 1 256 ? -0.408 -45.193 -6.470 1.00 31.73 256 ARG A N 1
ATOM 2048 C CA . ARG A 1 256 ? -1.814 -45.590 -6.693 1.00 31.73 256 ARG A CA 1
ATOM 2049 C C . ARG A 1 256 ? -2.718 -45.022 -5.591 1.00 31.73 256 ARG A C 1
ATOM 2051 O O . ARG A 1 256 ? -2.586 -45.372 -4.429 1.00 31.73 256 ARG A O 1
ATOM 2058 N N . ALA A 1 257 ? -3.685 -44.201 -5.987 1.00 37.53 257 ALA A N 1
ATOM 2059 C CA . ALA A 1 257 ? -5.006 -44.133 -5.355 1.00 37.53 257 ALA A CA 1
ATOM 2060 C C . ALA A 1 257 ? -5.968 -44.896 -6.296 1.00 37.53 257 ALA A C 1
ATOM 2062 O O . ALA A 1 257 ? -5.695 -44.886 -7.503 1.00 37.53 257 ALA A O 1
ATOM 2063 N N . PRO A 1 258 ? -7.061 -45.552 -5.846 1.00 53.25 258 PRO A N 1
ATOM 2064 C CA . PRO A 1 258 ? -7.986 -45.043 -4.826 1.00 53.25 258 PRO A CA 1
ATOM 2065 C C . PRO A 1 258 ? -8.540 -46.086 -3.821 1.00 53.25 258 PRO A C 1
ATOM 2067 O O . PRO A 1 258 ? -8.607 -47.276 -4.109 1.00 53.25 258 PRO A O 1
ATOM 2070 N N . ASP A 1 259 ? -9.019 -45.579 -2.679 1.00 43.72 259 ASP A N 1
ATOM 2071 C CA . ASP A 1 259 ? -9.742 -46.281 -1.601 1.00 43.72 259 ASP A CA 1
ATOM 2072 C C . ASP A 1 259 ? -8.975 -47.393 -0.857 1.00 43.72 259 ASP A C 1
ATOM 2074 O O . ASP A 1 259 ? -9.275 -48.575 -1.004 1.00 43.72 259 ASP A O 1
ATOM 2078 N N . ASP A 1 260 ? -8.067 -46.993 0.041 1.00 37.22 260 ASP A N 1
ATOM 2079 C CA . ASP A 1 260 ? -7.568 -47.852 1.125 1.00 37.22 260 ASP A CA 1
ATOM 2080 C C . ASP A 1 260 ? -8.020 -47.310 2.498 1.00 37.22 260 ASP A C 1
ATOM 2082 O O . ASP A 1 260 ? -8.153 -46.092 2.680 1.00 37.22 260 ASP A O 1
ATOM 2086 N N . PRO A 1 261 ? -8.320 -48.193 3.471 1.00 43.91 261 PRO A N 1
ATOM 2087 C CA . PRO A 1 261 ? -8.764 -47.797 4.799 1.00 43.91 261 PRO A CA 1
ATOM 2088 C C . PRO A 1 261 ? -7.654 -46.959 5.423 1.00 43.91 261 PRO A C 1
ATOM 2090 O O . PRO A 1 261 ? -6.531 -47.436 5.519 1.00 43.91 261 PRO A O 1
ATOM 2093 N N . VAL A 1 262 ? -7.967 -45.707 5.790 1.00 48.06 262 VAL A N 1
ATOM 2094 C CA . VAL A 1 262 ? -7.034 -44.777 6.450 1.00 48.06 262 VAL A CA 1
ATOM 2095 C C . VAL A 1 262 ? -6.195 -45.568 7.444 1.00 48.06 262 VAL A C 1
ATOM 2097 O O . VAL A 1 262 ? -6.765 -46.065 8.417 1.00 48.06 262 VAL A O 1
ATOM 2100 N N . ASP A 1 263 ? -4.908 -45.708 7.125 1.00 60.75 263 ASP A N 1
ATOM 2101 C CA . ASP A 1 263 ? -3.956 -46.566 7.819 1.00 60.75 263 ASP A CA 1
ATOM 2102 C C . ASP A 1 263 ? -4.167 -46.452 9.333 1.00 60.75 263 ASP A C 1
ATOM 2104 O O . ASP A 1 263 ? -4.216 -45.340 9.881 1.00 60.75 263 ASP A O 1
ATOM 2108 N N . ASP A 1 264 ? -4.392 -47.588 9.997 1.00 63.16 264 ASP A N 1
ATOM 2109 C CA . ASP A 1 264 ? -4.684 -47.629 11.434 1.00 63.16 264 ASP A CA 1
ATOM 2110 C C . ASP A 1 264 ? -3.565 -46.929 12.223 1.00 63.16 264 ASP A C 1
ATOM 2112 O O . ASP A 1 264 ? -3.831 -46.308 13.256 1.00 63.16 264 ASP A O 1
ATOM 2116 N N . ASP A 1 265 ? -2.343 -46.924 11.684 1.00 64.19 265 ASP A N 1
ATOM 2117 C CA . ASP A 1 265 ? -1.196 -46.222 12.246 1.00 64.19 265 ASP A CA 1
ATOM 2118 C C . ASP A 1 265 ? -1.306 -44.693 12.136 1.00 64.19 265 ASP A C 1
ATOM 2120 O O . ASP A 1 265 ? -0.983 -43.996 13.100 1.00 64.19 265 ASP A O 1
ATOM 2124 N N . LEU A 1 266 ? -1.864 -44.138 11.052 1.00 62.41 266 LEU A N 1
ATOM 2125 C CA . LEU A 1 266 ? -2.113 -42.693 10.942 1.00 62.41 266 LEU A CA 1
ATOM 2126 C C . LEU A 1 266 ? -3.256 -42.254 11.864 1.00 62.41 266 LEU A C 1
ATOM 2128 O O . LEU A 1 266 ? -3.165 -41.226 12.540 1.00 62.41 266 LEU A O 1
ATOM 2132 N N . ARG A 1 267 ? -4.329 -43.051 11.947 1.00 63.00 267 ARG A N 1
ATOM 2133 C CA . ARG A 1 267 ? -5.426 -42.793 12.900 1.00 63.00 267 ARG A CA 1
ATOM 2134 C C . ARG A 1 267 ? -4.932 -42.822 14.339 1.00 63.00 267 ARG A C 1
ATOM 2136 O O . ARG A 1 267 ? -5.371 -42.016 15.166 1.00 63.00 267 ARG A O 1
ATOM 2143 N N . ARG A 1 268 ? -4.021 -43.745 14.633 1.00 70.50 268 ARG A N 1
ATOM 2144 C CA . ARG A 1 268 ? -3.403 -43.888 15.942 1.00 70.50 268 ARG A CA 1
ATOM 2145 C C . ARG A 1 268 ? -2.446 -42.736 16.237 1.00 70.50 268 ARG A C 1
ATOM 2147 O O . ARG A 1 268 ? -2.569 -42.159 17.308 1.00 70.50 268 ARG A O 1
ATOM 2154 N N . ALA A 1 269 ? -1.627 -42.308 15.279 1.00 71.12 269 ALA A N 1
ATOM 2155 C CA . ALA A 1 269 ? -0.747 -41.147 15.419 1.00 71.12 269 ALA A CA 1
ATOM 2156 C C . ALA A 1 269 ? -1.520 -39.842 15.685 1.00 71.12 269 ALA A C 1
ATOM 2158 O O . ALA A 1 269 ? -1.149 -39.079 16.572 1.00 71.12 269 ALA A O 1
ATOM 2159 N N . ILE A 1 270 ? -2.643 -39.609 14.993 1.00 73.38 270 ILE A N 1
ATOM 2160 C CA . ILE A 1 270 ? -3.520 -38.449 15.247 1.00 73.38 270 ILE A CA 1
ATOM 2161 C C . ILE A 1 270 ? -4.147 -38.535 16.645 1.00 73.38 270 ILE A C 1
ATOM 2163 O O . ILE A 1 270 ? -4.275 -37.529 17.343 1.00 73.38 270 ILE A O 1
ATOM 2167 N N . SER A 1 271 ? -4.544 -39.738 17.065 1.00 73.19 271 SER A N 1
ATOM 2168 C CA . SER A 1 271 ? -5.133 -39.971 18.389 1.00 73.19 271 SER A CA 1
ATOM 2169 C C . SER A 1 271 ? -4.117 -39.798 19.519 1.00 73.19 271 SER A C 1
ATOM 2171 O O . SER A 1 271 ? -4.464 -39.253 20.567 1.00 73.19 271 SER A O 1
ATOM 2173 N N . ASP A 1 272 ? -2.877 -40.229 19.298 1.00 74.25 272 ASP A N 1
ATOM 2174 C CA . ASP A 1 272 ? -1.762 -40.065 20.225 1.00 74.25 272 ASP A CA 1
ATOM 2175 C C . ASP A 1 272 ? -1.360 -38.587 20.320 1.00 74.25 272 ASP A C 1
ATOM 2177 O O . ASP A 1 272 ? -1.339 -38.049 21.423 1.00 74.25 272 ASP A O 1
ATOM 2181 N N . ALA A 1 273 ? -1.231 -37.877 19.193 1.00 69.44 273 ALA A N 1
ATOM 2182 C CA . ALA A 1 273 ? -0.979 -36.433 19.176 1.00 69.44 273 ALA A CA 1
ATOM 2183 C C . ALA A 1 273 ? -2.059 -35.635 19.932 1.00 69.44 273 ALA A C 1
ATOM 2185 O O . ALA A 1 273 ? -1.741 -34.752 20.724 1.00 69.44 273 ALA A O 1
ATOM 2186 N N . ARG A 1 274 ? -3.342 -35.996 19.771 1.00 70.44 274 ARG A N 1
ATOM 2187 C CA . ARG A 1 274 ? -4.460 -35.400 20.531 1.00 70.44 274 ARG A CA 1
ATOM 2188 C C . ARG A 1 274 ? -4.391 -35.660 22.035 1.00 70.44 274 ARG A C 1
ATOM 2190 O O . ARG A 1 274 ? -4.950 -34.885 22.809 1.00 70.44 274 ARG A O 1
ATOM 2197 N N . ARG A 1 275 ? -3.803 -36.786 22.439 1.00 70.62 275 ARG A N 1
ATOM 2198 C CA . ARG A 1 275 ? -3.644 -37.192 23.842 1.00 70.62 275 ARG A CA 1
ATOM 2199 C C . ARG A 1 275 ? -2.412 -36.551 24.482 1.00 70.62 275 ARG A C 1
ATOM 2201 O O . ARG A 1 275 ? -2.435 -36.317 25.687 1.00 70.62 275 ARG A O 1
ATOM 2208 N N . ASP A 1 276 ? -1.403 -36.246 23.675 1.00 70.94 276 ASP A N 1
ATOM 2209 C CA . ASP A 1 276 ? -0.157 -35.607 24.093 1.00 70.94 276 ASP A CA 1
ATOM 2210 C C . ASP A 1 276 ? -0.255 -34.068 24.141 1.00 70.94 276 ASP A C 1
ATOM 2212 O O . ASP A 1 276 ? 0.644 -33.415 24.672 1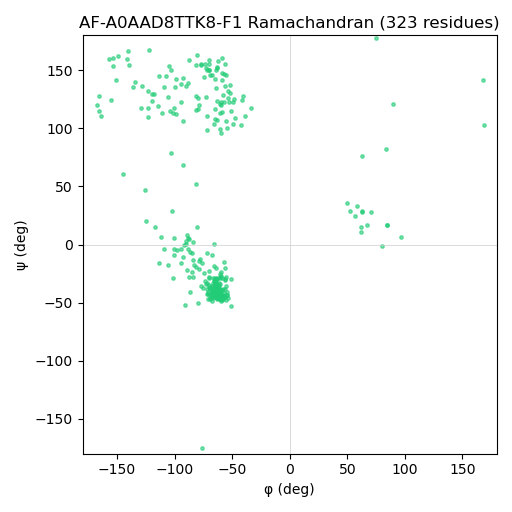.00 70.94 276 ASP A O 1
ATOM 2216 N N . CYS A 1 277 ? -1.362 -33.471 23.671 1.00 71.94 277 CYS A N 1
ATOM 2217 C CA . CYS A 1 277 ? -1.689 -32.066 23.933 1.00 71.94 277 CYS A CA 1
ATOM 2218 C C . CYS A 1 277 ? -1.794 -31.824 25.451 1.00 71.94 277 CYS A C 1
ATOM 2220 O O . CYS A 1 277 ? -2.698 -32.331 26.118 1.00 71.94 277 CYS A O 1
ATOM 2222 N N . GLY A 1 278 ? -0.883 -31.024 26.006 1.00 63.69 278 GLY A N 1
ATOM 2223 C CA . GLY A 1 278 ? -0.795 -30.739 27.438 1.00 63.69 278 GLY A CA 1
ATOM 2224 C C . GLY A 1 278 ? -1.832 -29.731 27.939 1.00 63.69 278 GLY A C 1
ATOM 2225 O O . GLY A 1 278 ? -2.011 -29.588 29.150 1.00 63.69 278 GLY A O 1
ATOM 2226 N N . THR A 1 279 ? -2.520 -29.028 27.033 1.00 68.94 279 THR A N 1
ATOM 2227 C CA . THR A 1 279 ? -3.562 -28.043 27.356 1.00 68.94 279 THR A CA 1
ATOM 2228 C C . THR A 1 279 ? -4.757 -28.115 26.401 1.00 68.94 279 THR A C 1
ATOM 2230 O O . THR A 1 279 ? -4.628 -28.479 25.232 1.00 68.94 279 THR A O 1
ATOM 2233 N N . ASP A 1 280 ? -5.931 -27.680 26.870 1.00 67.38 280 ASP A N 1
ATOM 2234 C CA . ASP A 1 280 ? -7.137 -27.585 26.032 1.00 67.38 280 ASP A CA 1
ATOM 2235 C C . ASP A 1 280 ? -6.954 -26.622 24.841 1.00 67.38 280 ASP A C 1
ATOM 2237 O O . ASP A 1 280 ? -7.557 -26.820 23.786 1.00 67.38 280 ASP A O 1
ATOM 2241 N N . LYS A 1 281 ? -6.076 -25.614 24.976 1.00 62.81 281 LYS A N 1
ATOM 2242 C CA . LYS A 1 281 ? -5.711 -24.682 23.895 1.00 62.81 281 LYS A CA 1
ATOM 2243 C C . LYS A 1 281 ? -4.953 -25.397 22.769 1.00 62.81 281 LYS A C 1
ATOM 2245 O O . LYS A 1 281 ? -5.313 -25.233 21.609 1.00 62.81 281 LYS A O 1
ATOM 2250 N N . GLU A 1 282 ? -3.965 -26.228 23.108 1.00 61.50 282 GLU A N 1
ATOM 2251 C CA . GLU A 1 282 ? -3.204 -27.030 22.132 1.00 61.50 282 GLU A CA 1
ATOM 2252 C C . GLU A 1 282 ? -4.117 -28.019 21.389 1.00 61.50 282 GLU A C 1
ATOM 2254 O O . GLU A 1 282 ? -3.982 -28.209 20.183 1.00 61.50 282 GLU A O 1
ATOM 2259 N N . ARG A 1 283 ? -5.113 -28.587 22.081 1.00 68.19 283 ARG A N 1
ATOM 2260 C CA . ARG A 1 283 ? -6.089 -29.493 21.463 1.00 68.19 283 ARG A CA 1
ATOM 2261 C C . ARG A 1 283 ? -7.006 -28.783 20.462 1.00 68.19 283 ARG A C 1
ATOM 2263 O O . ARG A 1 283 ? -7.254 -29.316 19.385 1.00 68.19 283 ARG A O 1
ATOM 2270 N N . LEU A 1 284 ? -7.488 -27.586 20.803 1.00 70.50 284 LEU A N 1
ATOM 2271 C CA . LEU A 1 284 ? -8.300 -26.758 19.904 1.00 70.50 284 LEU A CA 1
ATOM 2272 C C . LEU A 1 284 ? -7.499 -26.286 18.683 1.00 70.50 284 LEU A C 1
ATOM 2274 O O . LEU A 1 284 ? -8.032 -26.272 17.577 1.00 70.50 284 LEU A O 1
ATOM 2278 N N . GLN A 1 285 ? -6.221 -25.946 18.865 1.00 66.00 285 GLN A N 1
ATOM 2279 C CA . GLN A 1 285 ? -5.330 -25.571 17.766 1.00 66.00 285 GLN A CA 1
ATOM 2280 C C . GLN A 1 285 ? -5.088 -26.753 16.819 1.00 66.00 285 GLN A C 1
ATOM 2282 O O . GLN A 1 285 ? -5.195 -26.600 15.604 1.00 66.00 285 GLN A O 1
ATOM 2287 N N . PHE A 1 286 ? -4.855 -27.948 17.364 1.00 72.31 286 PHE A N 1
ATOM 2288 C CA . PHE A 1 286 ? -4.700 -29.166 16.572 1.00 72.31 286 PHE A CA 1
ATOM 2289 C C . PHE A 1 286 ? -5.973 -29.519 15.784 1.00 72.31 286 PHE A C 1
ATOM 2291 O O . PHE A 1 286 ? -5.904 -29.835 14.597 1.00 72.31 286 PHE A O 1
ATOM 2298 N N . ASP A 1 287 ? -7.148 -29.404 16.408 1.00 72.38 287 ASP A N 1
ATOM 2299 C CA . ASP A 1 287 ? -8.428 -29.627 15.729 1.00 72.38 287 ASP A CA 1
ATOM 2300 C C . ASP A 1 287 ? -8.661 -28.597 14.607 1.00 72.38 287 ASP A C 1
ATOM 2302 O O . ASP A 1 287 ? -9.054 -28.970 13.501 1.00 72.38 287 ASP A O 1
ATOM 2306 N N . LYS A 1 288 ? -8.314 -27.324 14.836 1.00 72.38 288 LYS A N 1
ATOM 2307 C CA . LYS A 1 288 ? -8.364 -26.265 13.815 1.00 72.38 288 LYS A CA 1
ATOM 2308 C C . LYS A 1 288 ? -7.403 -26.538 12.648 1.00 72.38 288 LYS A C 1
ATOM 2310 O O . LYS A 1 288 ? -7.775 -26.327 11.497 1.00 72.38 288 LYS A O 1
ATOM 2315 N N . MET A 1 289 ? -6.202 -27.065 12.907 1.00 70.19 289 MET A N 1
ATOM 2316 C CA . MET A 1 289 ? -5.263 -27.486 11.852 1.00 70.19 289 MET A CA 1
ATOM 2317 C C . MET A 1 289 ? -5.829 -28.625 10.988 1.00 70.19 289 MET A C 1
ATOM 2319 O O . MET A 1 289 ? -5.649 -28.621 9.768 1.00 70.19 289 MET A O 1
ATOM 2323 N N . LEU A 1 290 ? -6.537 -29.585 11.597 1.00 74.56 290 LEU A N 1
ATOM 2324 C CA . LEU A 1 290 ? -7.216 -30.663 10.868 1.00 74.56 290 LEU A CA 1
ATOM 2325 C C . LEU A 1 290 ? -8.384 -30.138 10.021 1.00 74.56 290 LEU A C 1
ATOM 2327 O O . LEU A 1 290 ? -8.605 -30.627 8.914 1.00 74.56 290 LEU A O 1
ATOM 2331 N N . GLU A 1 291 ? -9.115 -29.132 10.498 1.00 72.69 291 GLU A N 1
ATOM 2332 C CA . GLU A 1 291 ? -10.165 -28.469 9.717 1.00 72.69 291 GLU A CA 1
ATOM 2333 C C . GLU A 1 291 ? -9.586 -27.679 8.534 1.00 72.69 291 GLU A C 1
ATOM 2335 O O . GLU A 1 291 ? -10.074 -27.797 7.407 1.00 72.69 291 GLU A O 1
ATOM 2340 N N . ASP A 1 292 ? -8.501 -26.934 8.754 1.00 67.69 292 ASP A N 1
ATOM 2341 C CA . ASP A 1 292 ? -7.803 -26.175 7.713 1.00 67.69 292 ASP A CA 1
ATOM 2342 C C . ASP A 1 292 ? -7.176 -27.081 6.642 1.00 67.69 292 ASP A C 1
ATOM 2344 O O . ASP A 1 292 ? -7.102 -26.694 5.474 1.00 67.69 292 ASP A O 1
ATOM 2348 N N . HIS A 1 293 ? -6.799 -28.317 6.985 1.00 65.56 293 HIS A N 1
ATOM 2349 C CA . HIS A 1 293 ? -6.371 -29.316 6.002 1.00 65.56 293 HIS A CA 1
ATOM 2350 C C . HIS A 1 293 ? -7.449 -29.609 4.948 1.00 65.56 293 HIS A C 1
ATOM 2352 O O . HIS A 1 293 ? -7.119 -29.946 3.812 1.00 65.56 293 HIS A O 1
ATOM 2358 N N . HIS A 1 294 ? -8.733 -29.471 5.281 1.00 64.81 294 HIS A N 1
ATOM 2359 C CA . HIS A 1 294 ? -9.823 -29.686 4.330 1.00 64.81 294 HIS A CA 1
ATOM 2360 C C . HIS A 1 294 ? -10.179 -28.442 3.506 1.00 64.81 294 HIS A C 1
ATOM 2362 O O . HIS A 1 294 ? -10.979 -28.551 2.573 1.00 64.81 294 HIS A O 1
ATOM 2368 N N . LYS A 1 295 ? -9.580 -27.282 3.799 1.00 74.62 295 LYS A N 1
ATOM 2369 C CA . LYS A 1 295 ? -9.839 -26.034 3.077 1.00 74.62 295 LYS A CA 1
ATOM 2370 C C . LYS A 1 295 ? -8.919 -25.883 1.865 1.00 74.62 295 LYS A C 1
ATOM 2372 O O . LYS A 1 295 ? -7.722 -26.183 1.909 1.00 74.62 295 LYS A O 1
ATOM 2377 N N . LEU A 1 296 ? -9.502 -25.392 0.772 1.00 72.38 296 LEU A N 1
ATOM 2378 C CA . LEU A 1 296 ? -8.756 -24.969 -0.413 1.00 72.38 296 LEU A CA 1
ATOM 2379 C C . LEU A 1 296 ? -7.841 -23.790 -0.063 1.00 72.38 296 LEU A C 1
ATOM 2381 O O . LEU A 1 296 ? -8.143 -23.018 0.844 1.00 72.38 296 LEU A O 1
ATOM 2385 N N . LEU A 1 297 ? -6.738 -23.648 -0.797 1.00 69.44 297 LEU A N 1
ATOM 2386 C CA . LEU A 1 297 ? -5.772 -22.568 -0.586 1.00 69.44 297 LEU A CA 1
ATOM 2387 C C . LEU A 1 297 ? -6.399 -21.174 -0.782 1.00 69.44 297 LEU A C 1
ATOM 2389 O O . LEU A 1 297 ? -6.039 -20.234 -0.082 1.00 69.44 297 LEU A O 1
ATOM 2393 N N . TYR A 1 298 ? -7.353 -21.054 -1.709 1.00 65.56 298 TYR A N 1
ATOM 2394 C CA . TYR A 1 298 ? -8.178 -19.865 -1.931 1.00 65.56 298 TYR A CA 1
ATOM 2395 C C . TYR A 1 298 ? -9.534 -20.255 -2.560 1.00 65.56 298 TYR A C 1
ATOM 2397 O O . TYR A 1 298 ? -9.656 -21.352 -3.127 1.00 65.56 298 TYR A O 1
ATOM 2405 N N . PRO A 1 299 ? -10.569 -19.392 -2.483 1.00 58.97 299 PRO A N 1
ATOM 2406 C CA . PRO A 1 299 ? -11.871 -19.663 -3.092 1.00 58.97 299 PRO A CA 1
ATOM 2407 C C . PRO A 1 299 ? -11.762 -19.862 -4.611 1.00 58.97 299 PRO A C 1
ATOM 2409 O O . PRO A 1 299 ? -11.298 -18.977 -5.323 1.00 58.97 299 PRO A O 1
ATOM 2412 N N . GLY A 1 300 ? -12.207 -21.017 -5.117 1.00 61.75 300 GLY A N 1
ATOM 2413 C CA . GLY A 1 300 ? -12.189 -21.319 -6.555 1.00 61.75 300 GLY A CA 1
ATOM 2414 C C . GLY A 1 300 ? -10.870 -21.882 -7.099 1.00 61.75 300 GLY A C 1
ATOM 2415 O O . GLY A 1 300 ? -10.683 -21.868 -8.308 1.00 61.75 300 GLY A O 1
ATOM 2416 N N . CYS A 1 301 ? -9.972 -22.382 -6.241 1.00 73.94 301 CYS A N 1
ATOM 2417 C CA . CYS A 1 301 ? -8.735 -23.048 -6.663 1.00 73.94 301 CYS A CA 1
ATOM 2418 C C . CYS A 1 301 ? -9.015 -24.222 -7.627 1.00 73.94 301 CYS A C 1
ATOM 2420 O O . CYS A 1 301 ? -9.498 -25.276 -7.205 1.00 73.94 301 CYS A O 1
ATOM 2422 N N . GLU A 1 302 ? -8.717 -24.023 -8.918 1.00 59.00 302 GLU A N 1
ATOM 2423 C CA . GLU A 1 302 ? -9.031 -24.966 -10.007 1.00 59.00 302 GLU A CA 1
ATOM 2424 C C . GLU A 1 302 ? -8.273 -26.296 -9.870 1.00 59.00 302 GLU A C 1
ATOM 2426 O O . GLU A 1 302 ? -8.809 -27.352 -10.204 1.00 59.00 302 GLU A O 1
ATOM 2431 N N . ASP A 1 303 ? -7.071 -26.251 -9.287 1.00 67.44 303 ASP A N 1
ATOM 2432 C CA . ASP A 1 303 ? -6.174 -27.401 -9.126 1.00 67.44 303 ASP A CA 1
ATOM 2433 C C . ASP A 1 303 ? -6.384 -28.164 -7.803 1.00 67.44 303 ASP A C 1
ATOM 2435 O O . ASP A 1 303 ? -5.662 -29.113 -7.499 1.00 67.44 303 ASP A O 1
ATOM 2439 N N . GLY A 1 304 ? -7.365 -27.760 -6.985 1.00 68.75 304 GLY A N 1
ATOM 2440 C CA . GLY A 1 304 ? -7.726 -28.461 -5.747 1.00 68.75 304 GLY A CA 1
ATOM 2441 C C . GLY A 1 304 ? -6.667 -28.414 -4.637 1.00 68.75 304 GLY A C 1
ATOM 2442 O O . GLY A 1 304 ? -6.732 -29.213 -3.698 1.00 68.75 304 GLY A O 1
ATOM 2443 N N . GLN A 1 305 ? -5.703 -27.492 -4.722 1.00 71.75 305 GLN A N 1
ATOM 2444 C CA . GLN A 1 305 ? -4.643 -27.336 -3.727 1.00 71.75 305 GLN A CA 1
ATOM 2445 C C . GLN A 1 305 ? -5.221 -26.922 -2.370 1.00 71.75 305 GLN A C 1
ATOM 2447 O O . GLN A 1 305 ? -6.074 -26.035 -2.268 1.00 71.75 305 GLN A O 1
ATOM 2452 N N . ARG A 1 306 ? -4.746 -27.581 -1.311 1.00 76.75 306 ARG A N 1
ATOM 2453 C CA . ARG A 1 306 ? -5.206 -27.389 0.070 1.00 76.75 306 ARG A CA 1
ATOM 2454 C C . ARG A 1 306 ? -4.153 -26.644 0.868 1.00 76.75 306 ARG A C 1
ATOM 2456 O O . ARG A 1 306 ? -2.967 -26.911 0.701 1.00 76.75 306 ARG A O 1
ATOM 2463 N N . LYS A 1 307 ? -4.590 -25.789 1.792 1.00 66.44 307 LYS A N 1
ATOM 2464 C CA . LYS A 1 307 ? -3.713 -24.928 2.603 1.00 66.44 307 LYS A CA 1
ATOM 2465 C C . LYS A 1 307 ? -2.581 -25.715 3.275 1.00 66.44 307 LYS A C 1
ATOM 2467 O O . LYS A 1 307 ? -1.410 -25.411 3.074 1.00 66.44 307 LYS A O 1
ATOM 2472 N N . LEU A 1 308 ? -2.923 -26.781 4.002 1.00 68.25 308 LEU A N 1
ATOM 2473 C CA . LEU A 1 308 ? -1.930 -27.618 4.684 1.00 68.25 308 LEU A CA 1
ATOM 2474 C C . LEU A 1 308 ? -1.105 -28.478 3.707 1.00 68.25 308 LEU A C 1
ATOM 2476 O O . LEU A 1 308 ? 0.074 -28.711 3.945 1.00 68.25 308 LEU A O 1
ATOM 2480 N N . GLY A 1 309 ? -1.701 -28.920 2.595 1.00 69.25 309 GLY A N 1
ATOM 2481 C CA . GLY A 1 309 ? -1.002 -29.708 1.573 1.00 69.25 309 GLY A CA 1
ATOM 2482 C C . GLY A 1 309 ? 0.138 -28.922 0.928 1.00 69.25 309 GLY A C 1
ATOM 2483 O O . GLY A 1 309 ? 1.264 -29.404 0.879 1.00 69.25 309 GLY A O 1
ATOM 2484 N N . SER A 1 310 ? -0.125 -27.673 0.541 1.00 68.88 310 SER A N 1
ATOM 2485 C CA . SER A 1 310 ? 0.889 -26.780 -0.029 1.00 68.88 310 SER A CA 1
ATOM 2486 C C . SER A 1 310 ? 1.995 -26.435 0.973 1.00 68.88 310 SER A C 1
ATOM 2488 O O . SER A 1 310 ? 3.162 -26.352 0.597 1.00 68.88 310 SER A O 1
ATOM 2490 N N . VAL A 1 311 ? 1.656 -26.276 2.258 1.00 69.31 311 VAL A N 1
ATOM 2491 C CA . VAL A 1 311 ? 2.652 -26.056 3.320 1.00 69.31 311 VAL A CA 1
ATOM 2492 C C . VAL A 1 311 ? 3.523 -27.297 3.522 1.00 69.31 311 VAL A C 1
ATOM 2494 O O . VAL A 1 311 ? 4.737 -27.167 3.636 1.00 69.31 311 VAL A O 1
ATOM 2497 N N . LEU A 1 312 ? 2.943 -28.499 3.523 1.00 67.19 312 LEU A N 1
ATOM 2498 C CA . LEU A 1 312 ? 3.700 -29.745 3.659 1.00 67.19 312 LEU A CA 1
ATOM 2499 C C . LEU A 1 312 ? 4.613 -30.004 2.459 1.00 67.19 312 LEU A C 1
ATOM 2501 O O . LEU A 1 312 ? 5.756 -30.405 2.656 1.00 67.19 312 LEU A O 1
ATOM 2505 N N . GLU A 1 313 ? 4.156 -29.740 1.235 1.00 68.00 313 GLU A N 1
ATOM 2506 C CA . GLU A 1 313 ? 5.010 -29.812 0.043 1.00 68.00 313 GLU A CA 1
ATOM 2507 C C . GLU A 1 313 ? 6.167 -28.813 0.120 1.00 68.00 313 GLU A C 1
ATOM 2509 O O . GLU A 1 313 ? 7.310 -29.166 -0.174 1.00 68.00 313 GLU A O 1
ATOM 2514 N N . LEU A 1 314 ? 5.898 -27.592 0.587 1.00 69.4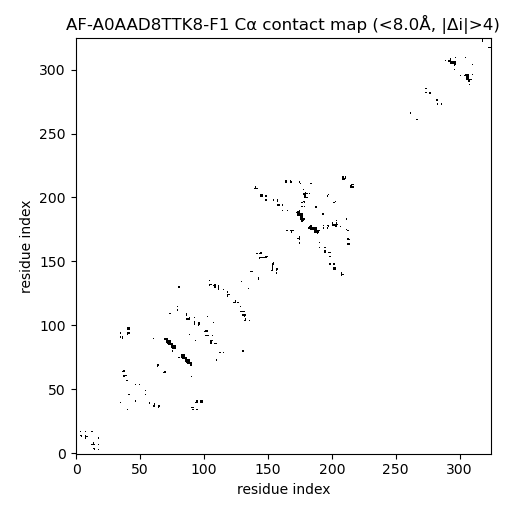4 314 LEU A N 1
ATOM 2515 C CA . LEU A 1 314 ? 6.926 -26.577 0.793 1.00 69.44 314 LEU A CA 1
ATOM 2516 C C . LEU A 1 314 ? 7.938 -26.997 1.868 1.00 69.44 314 LEU A C 1
ATOM 2518 O O . LEU A 1 314 ? 9.140 -26.835 1.672 1.00 69.44 314 LEU A O 1
ATOM 2522 N N . LEU A 1 315 ? 7.475 -27.543 2.995 1.00 61.78 315 LEU A N 1
ATOM 2523 C CA . LEU A 1 315 ? 8.337 -28.030 4.076 1.00 61.78 315 LEU A CA 1
ATOM 2524 C C . LEU A 1 315 ? 9.160 -29.246 3.639 1.00 61.78 315 LEU A C 1
ATOM 2526 O O . LEU A 1 315 ? 10.350 -29.317 3.935 1.00 61.78 315 LEU A O 1
ATOM 2530 N N . LYS A 1 316 ? 8.557 -30.168 2.883 1.00 64.50 316 LYS A N 1
ATOM 2531 C CA . LYS A 1 316 ? 9.255 -31.307 2.279 1.00 64.50 316 LYS A CA 1
ATOM 2532 C C . LYS A 1 316 ? 10.358 -30.826 1.341 1.00 64.50 316 LYS A C 1
ATOM 2534 O O . LYS A 1 316 ? 11.498 -31.260 1.465 1.00 64.50 316 LYS A O 1
ATOM 2539 N N . TRP A 1 317 ? 10.046 -29.865 0.476 1.00 76.38 317 TRP A N 1
ATOM 2540 C CA . TRP A 1 317 ? 11.032 -29.246 -0.402 1.00 76.38 317 TRP A CA 1
ATOM 2541 C C . TRP A 1 317 ? 12.154 -28.553 0.384 1.00 76.38 317 TRP A C 1
ATOM 2543 O O . TRP A 1 317 ? 13.325 -28.717 0.051 1.00 76.38 317 TRP A O 1
ATOM 2553 N N . LYS A 1 318 ? 11.827 -27.816 1.456 1.00 63.78 318 LYS A N 1
ATOM 2554 C CA . LYS A 1 318 ? 12.828 -27.174 2.327 1.00 63.78 318 LYS A CA 1
ATOM 2555 C C . LYS A 1 318 ? 13.776 -28.196 2.954 1.00 63.78 318 LYS A C 1
ATOM 2557 O O . LYS A 1 318 ? 14.986 -27.968 2.960 1.00 63.78 318 LYS A O 1
ATOM 2562 N N . ALA A 1 319 ? 13.235 -29.312 3.443 1.00 64.44 319 ALA A N 1
ATOM 2563 C CA . ALA A 1 319 ? 14.013 -30.399 4.026 1.00 64.44 319 ALA A CA 1
ATOM 2564 C C . ALA A 1 319 ? 14.938 -31.055 2.987 1.00 64.44 319 ALA A C 1
ATOM 2566 O O . ALA A 1 319 ? 16.122 -31.245 3.253 1.00 64.44 319 ALA A O 1
ATOM 2567 N N . GLU A 1 320 ? 14.430 -31.327 1.782 1.00 62.25 320 GLU A N 1
ATOM 2568 C CA . GLU A 1 320 ? 15.212 -31.883 0.668 1.00 62.25 320 GLU A CA 1
ATOM 2569 C C . GLU A 1 320 ? 16.306 -30.919 0.175 1.00 62.25 320 GLU A C 1
ATOM 2571 O O . GLU A 1 320 ? 17.391 -31.347 -0.220 1.00 62.25 320 GLU A O 1
ATOM 2576 N N . ALA A 1 321 ? 16.045 -29.611 0.225 1.00 71.56 321 ALA A N 1
ATOM 2577 C CA . ALA A 1 321 ? 16.965 -28.569 -0.221 1.00 71.56 321 ALA A CA 1
ATOM 2578 C C . ALA A 1 321 ? 17.947 -28.088 0.868 1.00 71.56 321 ALA A C 1
ATOM 2580 O O . ALA A 1 321 ? 18.805 -27.251 0.578 1.00 71.56 321 ALA A O 1
ATOM 2581 N N . GLY A 1 322 ? 17.838 -28.587 2.107 1.00 60.28 322 GLY A N 1
ATOM 2582 C CA . GLY A 1 322 ? 18.687 -28.177 3.231 1.00 60.28 322 GLY A CA 1
ATOM 2583 C C . GLY A 1 322 ? 18.537 -26.699 3.612 1.00 60.28 322 GLY A C 1
ATOM 2584 O O . GLY A 1 322 ? 19.492 -26.079 4.082 1.00 60.28 322 GLY A O 1
ATOM 2585 N N . VAL A 1 323 ? 17.362 -26.115 3.367 1.00 49.44 323 VAL A N 1
ATOM 2586 C CA . VAL A 1 323 ? 17.067 -24.712 3.679 1.00 49.44 323 VAL A CA 1
ATOM 2587 C C . VAL A 1 323 ? 16.710 -24.616 5.161 1.00 49.44 323 VAL A C 1
ATOM 2589 O O . VAL A 1 323 ? 15.713 -25.190 5.589 1.00 49.44 323 VAL A O 1
ATOM 2592 N N . THR A 1 324 ? 17.530 -23.911 5.945 1.00 51.25 324 THR A N 1
ATOM 2593 C CA . THR A 1 324 ? 17.237 -23.628 7.359 1.00 51.25 324 THR A CA 1
ATOM 2594 C C . THR A 1 324 ? 16.084 -22.633 7.486 1.00 51.25 324 THR A C 1
ATOM 2596 O O . THR A 1 324 ? 15.911 -21.797 6.596 1.00 51.25 324 THR A O 1
ATOM 2599 N N . ASP A 1 325 ? 15.327 -22.735 8.581 1.00 44.41 325 ASP A N 1
ATOM 2600 C CA . ASP A 1 325 ? 14.153 -21.895 8.862 1.00 44.41 325 ASP A CA 1
ATOM 2601 C C . ASP A 1 325 ? 14.430 -20.388 8.908 1.00 44.41 325 ASP A C 1
ATOM 2603 O O . ASP A 1 325 ? 15.503 -19.979 9.420 1.00 44.41 325 ASP A O 1
#